Protein AF-A0AAV4KRH2-F1 (afdb_monomer_lite)

Radius of gyration: 25.35 Å; chains: 1; bounding box: 82×65×56 Å

Secondary structure (DSSP, 8-state):
--------------------------SS-B--TT-GGG-EEEEEEETTSPPPPPEEE--SSSS--EEE--GGG-BSGGG--BEEEEEEEETTS-B-SS-EE--HHHHHHH--GGGS--HHHHHHHHHHHHHHHHHSPPPPHHHHHHHHHHHHHHHHHTT-S-HHHHHHHHHHHHHHHHHHHHHHHHHHHHHHHHHHTTT-TTHHHHHHHHHTS-HHHHHHHHHHHHT----

Foldseek 3Di:
DDDDDDDDDDDDDDPDPPPPVVCPDPVFFDDDPLQRQWGKAKFFAAPVRDGDFWDWDPPDDDPDIDTDRHQVVCCCPPNHHHTQWIAMATNLGDTHPDIGGDDSVVCVVVVDPVPDDPPHRVVSSVVVLVVLVVQAADDDPVVVVVVVVLVVVLVVLVVDPPVVVSVVVNVVVVVVVVVVCLVPQQVVLVVLVVVVVPPDPCSLVSVCSHSSHHSVVSVVSSVCSNPVDDD

Sequence (231 aa):
MVPGSPGRRARGAGFEAEEELVMYGERSGWRRDGFESHEGMVGVLLADGSEPKPVLFDLGSGATFHESSDWWHYDGTFRRPTAVSMRGRCACGWRGAKTYPIDWEKVREDDDPDAYDTSGPYEEWEAHLDDVAGRAVPLPEDLAKLLGQVRERLDRLWLEEDKTRAYATMLKTCDGLEAIVAEVGPEAAQTLSCEQDKDEDGSMSALAEALGMTEQATCARLLHYEHLTWR

Organism: NCBI:txid67260

pLDDT: mean 82.82, std 20.53, range [24.56, 97.44]

Structure (mmCIF, N/CA/C/O backbone):
data_AF-A0AAV4KRH2-F1
#
_entry.id   AF-A0AAV4KRH2-F1
#
loop_
_atom_site.group_PDB
_atom_site.id
_atom_site.type_symbol
_atom_site.label_atom_id
_atom_site.label_alt_id
_atom_site.label_comp_id
_atom_site.label_asym_id
_atom_site.label_entity_id
_atom_site.label_seq_id
_atom_site.pdbx_PDB_ins_code
_atom_site.Cartn_x
_atom_site.Cartn_y
_atom_site.Cartn_z
_atom_site.occupancy
_atom_site.B_iso_or_equiv
_atom_site.auth_seq_id
_atom_site.auth_comp_id
_atom_site.auth_asym_id
_atom_site.auth_atom_id
_atom_site.pdbx_PDB_model_num
ATOM 1 N N . MET A 1 1 ? -56.210 47.537 -17.646 1.00 32.47 1 MET A N 1
ATOM 2 C CA . MET A 1 1 ? -55.778 46.132 -17.487 1.00 32.47 1 MET A CA 1
ATOM 3 C C . MET A 1 1 ? -54.403 45.984 -18.124 1.00 32.47 1 MET A C 1
ATOM 5 O O . MET A 1 1 ? -54.299 46.094 -19.335 1.00 32.47 1 MET A O 1
ATOM 9 N N . VAL A 1 2 ? -53.374 45.831 -17.293 1.00 29.42 2 VAL A N 1
ATOM 10 C CA . VAL A 1 2 ? -51.971 45.461 -17.586 1.00 29.42 2 VAL A CA 1
ATOM 11 C C . VAL A 1 2 ? -51.495 44.735 -16.303 1.00 29.42 2 VAL A C 1
ATOM 13 O O . VAL A 1 2 ? -52.060 45.019 -15.244 1.00 29.42 2 VAL A O 1
ATOM 16 N N . PRO A 1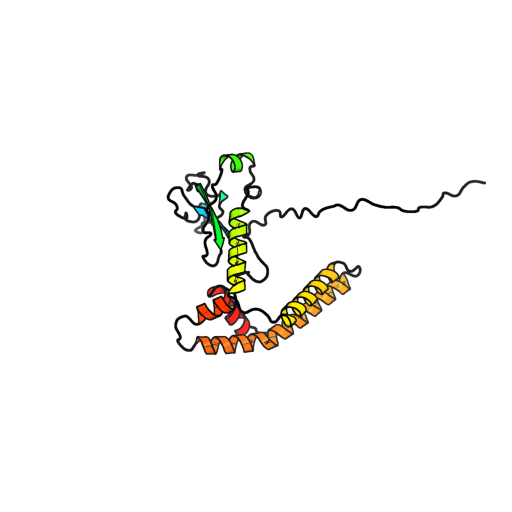 3 ? -50.467 43.877 -16.315 1.00 41.16 3 PRO A N 1
ATOM 17 C CA . PRO A 1 3 ? -50.418 42.513 -16.845 1.00 41.16 3 PRO A CA 1
ATOM 18 C C . PRO A 1 3 ? -49.959 41.510 -15.751 1.00 41.16 3 PRO A C 1
ATOM 20 O O . PRO A 1 3 ? -49.637 41.899 -14.631 1.00 41.16 3 PRO A O 1
ATOM 23 N N . GLY A 1 4 ? -49.865 40.216 -16.069 1.00 27.73 4 GLY A N 1
ATOM 24 C CA . GLY A 1 4 ? -49.239 39.222 -15.188 1.00 27.73 4 GLY A CA 1
ATOM 25 C C . GLY A 1 4 ? -48.653 38.058 -15.981 1.00 27.73 4 GLY A C 1
ATOM 26 O O . GLY A 1 4 ? -49.388 37.322 -16.632 1.00 27.73 4 GLY A O 1
ATOM 27 N N . SER A 1 5 ? -47.326 37.940 -15.950 1.00 32.16 5 SER A N 1
ATOM 28 C CA . SER A 1 5 ? -46.497 36.942 -16.637 1.00 32.16 5 SER A CA 1
ATOM 29 C C . SER A 1 5 ? -46.784 35.492 -16.205 1.00 32.16 5 SER A C 1
ATOM 31 O O . SER A 1 5 ? -47.065 35.259 -15.027 1.00 32.16 5 SER A O 1
ATOM 33 N N . PRO A 1 6 ? -46.626 34.490 -17.093 1.00 35.47 6 PRO A N 1
ATOM 34 C CA . PRO A 1 6 ? -46.771 33.085 -16.728 1.00 35.47 6 PRO A CA 1
ATOM 35 C C . PRO A 1 6 ? -45.438 32.413 -16.346 1.00 35.47 6 PRO A C 1
ATOM 37 O O . PRO A 1 6 ? -44.457 32.442 -17.080 1.00 35.47 6 PRO A O 1
ATOM 40 N N . GLY A 1 7 ? -45.449 31.776 -15.172 1.00 29.80 7 GLY A N 1
ATOM 41 C CA . GLY A 1 7 ? -45.247 30.330 -14.999 1.00 29.80 7 GLY A CA 1
ATOM 42 C C . GLY A 1 7 ? -44.031 29.640 -15.630 1.00 29.80 7 GLY A C 1
ATOM 43 O O . GLY A 1 7 ? -44.088 29.169 -16.759 1.00 29.80 7 GLY A O 1
ATOM 44 N N . ARG A 1 8 ? -43.007 29.413 -14.798 1.00 32.34 8 ARG A N 1
ATOM 45 C CA . ARG A 1 8 ? -41.974 28.369 -14.933 1.00 32.34 8 ARG A CA 1
ATOM 46 C C . ARG A 1 8 ? -42.582 26.960 -14.789 1.00 32.34 8 ARG A C 1
ATOM 48 O O . ARG A 1 8 ? -43.251 26.710 -13.788 1.00 32.34 8 ARG A O 1
ATOM 55 N N . ARG A 1 9 ? -42.253 26.019 -15.688 1.00 29.88 9 ARG A N 1
ATOM 56 C CA . ARG A 1 9 ? -42.161 24.568 -15.398 1.00 29.88 9 ARG A CA 1
ATOM 57 C C . ARG A 1 9 ? -41.090 23.885 -16.254 1.00 29.88 9 ARG A C 1
ATOM 59 O O . ARG A 1 9 ? -40.819 24.292 -17.374 1.00 29.88 9 ARG A O 1
ATOM 66 N N . ALA A 1 10 ? -40.512 22.862 -15.634 1.00 31.08 10 ALA A N 1
ATOM 67 C CA . ALA A 1 10 ? -39.310 22.116 -15.975 1.00 31.08 10 ALA A CA 1
ATOM 68 C C . ALA A 1 10 ? -39.471 21.029 -17.056 1.00 31.08 10 ALA A C 1
ATOM 70 O O . ALA A 1 10 ? -40.589 20.584 -17.325 1.00 31.08 10 ALA A O 1
ATOM 71 N N . ARG A 1 11 ? -38.310 20.589 -17.571 1.00 29.31 11 ARG A N 1
ATOM 72 C CA . ARG A 1 11 ? -37.864 19.277 -18.118 1.00 29.31 11 ARG A CA 1
ATOM 73 C C . ARG A 1 11 ? -36.586 19.606 -18.919 1.00 29.31 11 ARG A C 1
ATOM 75 O O . ARG A 1 11 ? -36.617 20.573 -19.662 1.00 29.31 11 ARG A O 1
ATOM 82 N N . GLY A 1 12 ? -35.430 18.968 -18.809 1.00 24.56 12 GLY A N 1
ATOM 83 C CA . GLY A 1 12 ? -35.054 17.621 -18.399 1.00 24.56 12 GLY A CA 1
ATOM 84 C C . GLY A 1 12 ? -34.039 17.115 -19.440 1.00 24.56 12 GLY A C 1
ATOM 85 O O . GLY A 1 12 ? -34.202 17.430 -20.615 1.00 24.56 12 GLY A O 1
ATOM 86 N N . ALA A 1 13 ? -33.074 16.312 -18.989 1.00 26.89 13 ALA A N 1
ATOM 87 C CA . ALA A 1 13 ? -32.094 15.532 -19.760 1.00 26.89 13 ALA A CA 1
ATOM 88 C C . ALA A 1 13 ? -30.801 16.240 -20.215 1.00 26.89 13 ALA A C 1
ATOM 90 O O . ALA A 1 13 ? -30.820 17.328 -20.782 1.00 26.89 13 ALA A O 1
ATOM 91 N N . GLY A 1 14 ? -29.686 15.550 -19.955 1.00 26.73 14 GLY A N 1
ATOM 92 C CA . GLY A 1 14 ? -28.322 15.937 -20.316 1.00 26.73 14 GLY A CA 1
ATOM 93 C C . GLY A 1 14 ? -27.296 15.693 -19.207 1.00 26.73 14 GLY A C 1
ATOM 94 O O . GLY A 1 14 ? -26.442 16.540 -18.990 1.00 26.73 14 GLY A O 1
ATOM 95 N N . PHE A 1 15 ? -27.444 14.600 -18.455 1.00 29.98 15 PHE A N 1
ATOM 96 C CA . PHE A 1 15 ? -26.477 14.106 -17.476 1.00 29.98 15 PHE A CA 1
ATOM 97 C C . PHE A 1 15 ? -25.553 13.141 -18.212 1.00 29.98 15 PHE A C 1
ATOM 99 O O . PHE A 1 15 ? -25.954 12.001 -18.367 1.00 29.98 15 PHE A O 1
ATOM 106 N N . GLU A 1 16 ? -24.405 13.612 -18.692 1.00 32.47 16 GLU A N 1
ATOM 107 C CA . GLU A 1 16 ? -23.194 12.819 -18.972 1.00 32.47 16 GLU A CA 1
ATOM 108 C C . GLU A 1 16 ? -22.013 13.795 -18.870 1.00 32.47 16 GLU A C 1
ATOM 110 O O . GLU A 1 16 ? -21.477 14.284 -19.858 1.00 32.47 16 GLU A O 1
ATOM 115 N N . ALA A 1 17 ? -21.690 14.185 -17.637 1.00 28.69 17 ALA A N 1
ATOM 116 C CA . ALA A 1 17 ? -20.319 14.528 -17.309 1.00 28.69 17 ALA A CA 1
ATOM 117 C C . ALA A 1 17 ? -19.759 13.241 -16.713 1.00 28.69 17 ALA A C 1
ATOM 119 O O . ALA A 1 17 ? -19.941 12.973 -15.526 1.00 28.69 17 ALA A O 1
ATOM 120 N N . GLU A 1 18 ? -19.214 12.388 -17.578 1.00 29.86 18 GLU A N 1
ATOM 121 C CA . GLU A 1 18 ? -18.227 11.415 -17.137 1.00 29.86 18 GLU A CA 1
ATOM 122 C C . GLU A 1 18 ? -17.170 12.228 -16.388 1.00 29.86 18 GLU A C 1
ATOM 124 O O . GLU A 1 18 ? -16.595 13.171 -16.937 1.00 29.86 18 GLU A O 1
ATOM 129 N N . GLU A 1 19 ? -17.026 11.954 -15.092 1.00 34.16 19 GLU A N 1
ATOM 130 C CA . GLU A 1 19 ? -15.899 12.423 -14.303 1.00 34.16 19 GLU A CA 1
ATOM 131 C C . GLU A 1 19 ? -14.647 11.813 -14.928 1.00 34.16 19 GLU A C 1
ATOM 133 O O . GLU A 1 19 ? -14.162 10.756 -14.530 1.00 34.16 19 GLU A O 1
ATOM 138 N N . GLU A 1 20 ? -14.126 12.504 -15.935 1.00 28.44 20 GLU A N 1
ATOM 139 C CA . GLU A 1 20 ? -12.713 12.525 -16.243 1.00 28.44 20 GLU A CA 1
ATOM 140 C C . GLU A 1 20 ? -12.049 13.129 -15.005 1.00 28.44 20 GLU A C 1
ATOM 142 O O . GLU A 1 20 ? -11.812 14.333 -14.876 1.00 28.44 20 GLU A O 1
ATOM 147 N N . LEU A 1 21 ? -11.853 12.265 -14.013 1.00 30.50 21 LEU A N 1
ATOM 148 C CA . LEU A 1 21 ? -10.927 12.469 -12.927 1.00 30.50 21 LEU A CA 1
ATOM 149 C C . LEU A 1 21 ? -9.569 12.458 -13.619 1.00 30.50 21 LEU A C 1
ATOM 151 O O . LEU A 1 21 ? -8.908 11.429 -13.728 1.00 30.50 21 LEU A O 1
ATOM 155 N N . VAL A 1 22 ? -9.221 13.609 -14.199 1.00 30.53 22 VAL A N 1
ATOM 156 C CA . VAL A 1 22 ? -7.875 13.914 -14.644 1.00 30.53 22 VAL A CA 1
ATOM 157 C C . VAL A 1 22 ? -7.047 13.804 -13.375 1.00 30.53 22 VAL A C 1
ATOM 159 O O . VAL A 1 22 ? -6.979 14.727 -12.560 1.00 30.53 22 VAL A O 1
ATOM 162 N N . MET A 1 23 ? -6.510 12.605 -13.167 1.00 32.97 23 MET A N 1
ATOM 163 C CA . MET A 1 23 ? -5.402 12.312 -12.286 1.00 32.97 23 MET A CA 1
ATOM 164 C C . MET A 1 23 ? -4.232 13.119 -12.838 1.00 32.97 23 MET A C 1
ATOM 166 O O . MET A 1 23 ? -3.379 12.600 -13.547 1.00 32.97 23 MET A O 1
ATOM 170 N N . TYR A 1 24 ? -4.233 14.426 -12.572 1.00 35.16 24 TYR A N 1
ATOM 171 C CA . TYR A 1 24 ? -3.018 15.214 -12.609 1.00 35.16 24 TYR A CA 1
ATOM 172 C C . TYR A 1 24 ? -2.084 14.506 -11.645 1.00 35.16 24 TYR A C 1
ATOM 174 O O . TYR A 1 24 ? -2.337 14.528 -10.438 1.00 35.16 24 TYR A O 1
ATOM 182 N N . GLY A 1 25 ? -1.105 13.797 -12.209 1.00 34.25 25 GLY A N 1
ATOM 183 C CA . GLY A 1 25 ? -0.145 12.991 -11.485 1.00 34.25 25 GLY A CA 1
ATOM 184 C C . GLY A 1 25 ? 0.374 13.786 -10.304 1.00 34.25 25 GLY A C 1
ATOM 185 O O . GLY A 1 25 ? 1.158 14.728 -10.436 1.00 34.25 25 GLY A O 1
ATOM 186 N N . GLU A 1 26 ? -0.080 13.418 -9.113 1.00 39.50 26 GLU A N 1
ATOM 187 C CA . GLU A 1 26 ? 0.762 13.643 -7.969 1.00 39.50 26 GLU A CA 1
ATOM 188 C C . GLU A 1 26 ? 2.032 12.855 -8.302 1.00 39.50 26 GLU A C 1
ATOM 190 O O . GLU A 1 26 ? 1.961 11.690 -8.686 1.00 39.50 26 GLU A O 1
ATOM 195 N N . ARG A 1 27 ? 3.183 13.533 -8.289 1.00 53.50 27 ARG A N 1
ATOM 196 C CA . ARG A 1 27 ? 4.515 13.002 -8.634 1.00 53.50 27 ARG A CA 1
ATOM 197 C C . ARG A 1 27 ? 5.002 11.943 -7.621 1.00 53.50 27 ARG A C 1
ATOM 199 O O . ARG A 1 27 ? 6.178 11.893 -7.271 1.00 53.50 27 ARG A O 1
ATOM 206 N N . SER A 1 28 ? 4.066 11.186 -7.066 1.00 59.94 28 SER A N 1
ATOM 207 C CA . SER A 1 28 ? 4.147 10.133 -6.069 1.00 59.94 28 SER A CA 1
ATOM 208 C C . SER A 1 28 ? 3.852 8.797 -6.762 1.00 59.94 28 SER A C 1
ATOM 210 O O . SER A 1 28 ? 3.229 8.750 -7.821 1.00 59.94 28 SER A O 1
ATOM 212 N N . GLY A 1 29 ? 4.372 7.695 -6.220 1.00 81.50 29 GLY A N 1
ATOM 213 C CA . GLY A 1 29 ? 4.190 6.382 -6.834 1.00 81.50 29 GLY A CA 1
ATOM 214 C C . GLY A 1 29 ? 2.725 5.931 -6.854 1.00 81.50 29 GLY A C 1
ATOM 215 O O . GLY A 1 29 ? 1.848 6.529 -6.230 1.00 81.50 29 GLY A O 1
ATOM 216 N N . TRP A 1 30 ? 2.455 4.828 -7.548 1.00 92.31 30 TRP A N 1
ATOM 217 C CA . TRP A 1 30 ? 1.155 4.165 -7.536 1.00 92.31 30 TRP A CA 1
ATOM 218 C C . TRP A 1 30 ? 0.843 3.623 -6.139 1.00 92.31 30 TRP A C 1
ATOM 220 O O . TRP A 1 30 ? 1.702 3.038 -5.475 1.00 92.31 30 TRP A O 1
ATOM 230 N N . ARG A 1 31 ? -0.395 3.803 -5.676 1.00 93.19 31 ARG A N 1
ATOM 231 C CA . ARG A 1 31 ? -0.837 3.386 -4.338 1.00 93.19 31 ARG A CA 1
ATOM 232 C C . ARG A 1 31 ? -2.173 2.668 -4.412 1.00 93.19 31 ARG A C 1
ATOM 234 O O . ARG A 1 31 ? -2.998 2.971 -5.268 1.00 93.19 31 ARG A O 1
ATOM 241 N N . ARG A 1 32 ? -2.372 1.729 -3.490 1.00 91.50 32 ARG A N 1
ATOM 242 C CA . ARG A 1 32 ? -3.635 1.023 -3.269 1.00 91.50 32 ARG A CA 1
ATOM 243 C C . ARG A 1 32 ? -3.932 1.033 -1.775 1.00 91.50 32 ARG A C 1
ATOM 245 O O . ARG A 1 32 ? -3.053 0.683 -0.987 1.00 91.50 32 ARG A O 1
ATOM 252 N N . ASP A 1 33 ? -5.148 1.430 -1.408 1.00 85.06 33 ASP A N 1
ATOM 253 C CA . ASP A 1 33 ? -5.611 1.448 -0.016 1.00 85.06 33 ASP A CA 1
ATOM 254 C C . ASP A 1 33 ? -5.351 0.084 0.653 1.00 85.06 33 ASP A C 1
ATOM 256 O O . ASP A 1 33 ? -5.692 -0.964 0.096 1.00 85.06 33 ASP A O 1
ATOM 260 N N . GLY A 1 34 ? -4.739 0.091 1.840 1.00 84.38 34 GLY A N 1
ATOM 261 C CA . GLY A 1 34 ? -4.384 -1.112 2.600 1.00 84.38 34 GLY A CA 1
ATOM 262 C C . GLY A 1 34 ? -3.059 -1.773 2.199 1.00 84.38 34 GLY A C 1
ATOM 263 O O . GLY A 1 34 ? -2.690 -2.783 2.793 1.00 84.38 34 GLY A O 1
ATOM 264 N N . PHE A 1 35 ? -2.344 -1.226 1.210 1.00 91.25 35 PHE A N 1
ATOM 265 C CA . PHE A 1 35 ? -1.048 -1.725 0.731 1.00 91.25 35 PHE A CA 1
ATOM 266 C C . PHE A 1 35 ? 0.007 -0.613 0.717 1.00 91.25 35 PHE A C 1
ATOM 268 O O . PHE A 1 35 ? 0.834 -0.520 -0.188 1.00 91.25 35 PHE A O 1
ATOM 275 N N . GLU A 1 36 ? 0.012 0.244 1.738 1.00 90.62 36 GLU A N 1
ATOM 276 C CA . GLU A 1 36 ? 0.853 1.446 1.799 1.00 90.62 36 GLU A CA 1
ATOM 277 C C . GLU A 1 36 ? 2.356 1.122 1.784 1.00 90.62 36 GLU A C 1
ATOM 279 O O . GLU A 1 36 ? 3.164 1.926 1.329 1.00 90.62 36 GLU A O 1
ATOM 284 N N . SER A 1 37 ? 2.745 -0.077 2.233 1.00 93.06 37 SER A N 1
ATOM 285 C CA . SER A 1 37 ? 4.136 -0.552 2.161 1.00 93.06 37 SER A CA 1
ATOM 286 C C . SER A 1 37 ? 4.559 -1.071 0.776 1.00 93.06 37 SER A C 1
ATOM 288 O O . SER A 1 37 ? 5.731 -1.396 0.571 1.00 93.06 37 SER A O 1
ATOM 290 N N . HIS A 1 38 ? 3.629 -1.109 -0.183 1.00 94.69 38 HIS A N 1
ATOM 291 C CA . HIS A 1 38 ? 3.821 -1.593 -1.547 1.00 94.69 38 HIS A CA 1
ATOM 292 C C . HIS A 1 38 ? 3.599 -0.493 -2.603 1.00 94.69 38 HIS A C 1
ATOM 294 O O . HIS A 1 38 ? 3.016 -0.742 -3.659 1.00 94.69 38 HIS A O 1
ATOM 300 N N . GLU A 1 39 ? 4.084 0.725 -2.341 1.00 94.62 39 GLU A N 1
ATOM 301 C CA . GLU A 1 39 ? 4.065 1.810 -3.332 1.00 94.62 39 GLU A CA 1
ATOM 302 C C . GLU A 1 39 ? 4.746 1.366 -4.642 1.00 94.62 39 GLU A C 1
ATOM 304 O O . GLU A 1 39 ? 5.881 0.871 -4.653 1.00 94.62 39 GLU A O 1
ATOM 309 N N . GLY A 1 40 ? 4.008 1.493 -5.741 1.00 93.88 40 GLY A N 1
ATOM 310 C CA . GLY A 1 40 ? 4.411 1.113 -7.086 1.00 93.88 40 GLY A CA 1
ATOM 311 C C . GLY A 1 40 ? 5.091 2.252 -7.822 1.00 93.88 40 GLY A C 1
ATOM 312 O O . GLY A 1 40 ? 4.807 3.423 -7.598 1.00 93.88 40 GLY A O 1
ATOM 313 N N . MET A 1 41 ? 6.020 1.920 -8.706 1.00 93.50 41 MET A N 1
ATOM 314 C CA . MET A 1 41 ? 6.754 2.889 -9.509 1.00 93.50 41 MET A CA 1
ATOM 315 C C . MET A 1 41 ? 7.134 2.274 -10.851 1.00 93.50 41 MET A C 1
ATOM 317 O O . MET A 1 41 ? 7.296 1.056 -10.976 1.00 93.50 41 MET A O 1
ATOM 321 N N . VAL A 1 42 ? 7.396 3.130 -11.834 1.00 94.31 42 VAL A N 1
ATOM 322 C CA . VAL A 1 42 ? 8.093 2.713 -13.051 1.00 94.31 42 VAL A CA 1
ATOM 323 C C . VAL A 1 42 ? 9.570 2.485 -12.717 1.00 94.31 42 VAL A C 1
ATOM 325 O O . VAL A 1 42 ? 10.287 3.403 -12.325 1.00 94.31 42 VAL A O 1
ATOM 328 N N . GLY A 1 43 ? 10.043 1.250 -12.871 1.00 94.00 43 GLY A N 1
ATOM 329 C CA . GLY A 1 43 ? 11.467 0.923 -12.906 1.00 94.00 43 GLY A CA 1
ATOM 330 C C . GLY A 1 43 ? 12.004 0.998 -14.334 1.00 94.00 43 GLY A C 1
ATOM 331 O O . GLY A 1 43 ? 11.279 0.704 -15.281 1.00 94.00 43 GLY A O 1
ATOM 332 N N . VAL A 1 44 ? 13.279 1.347 -14.499 1.00 95.00 44 VAL A N 1
ATOM 333 C CA . VAL A 1 44 ? 13.933 1.450 -15.814 1.00 95.00 44 VAL A CA 1
ATOM 334 C C . VAL A 1 44 ? 15.101 0.485 -15.962 1.00 95.00 44 VAL A C 1
ATOM 336 O O . VAL A 1 44 ? 15.768 0.144 -14.986 1.00 95.00 44 VAL A O 1
ATOM 339 N N . LEU A 1 45 ? 15.368 0.081 -17.202 1.00 96.31 45 LEU A N 1
ATOM 340 C CA . LEU A 1 45 ? 16.489 -0.773 -17.573 1.00 96.31 45 LEU A CA 1
ATOM 341 C C . LEU A 1 45 ? 17.310 -0.131 -18.690 1.00 96.31 45 LEU A C 1
ATOM 343 O O . LEU A 1 45 ? 16.771 0.385 -19.676 1.00 96.31 45 LEU A O 1
ATOM 347 N N . LEU A 1 46 ? 18.630 -0.194 -18.537 1.00 95.75 46 LEU A N 1
ATOM 348 C CA . LEU A 1 46 ? 19.596 0.213 -19.551 1.00 95.75 46 LEU A CA 1
ATOM 349 C C . LEU A 1 46 ? 19.696 -0.832 -20.671 1.00 95.75 46 LEU A C 1
ATOM 351 O O . LEU A 1 46 ? 19.149 -1.930 -20.581 1.00 95.75 46 LEU A O 1
ATOM 355 N N . ALA A 1 47 ? 20.424 -0.496 -21.738 1.00 94.00 47 ALA A N 1
ATOM 356 C CA . ALA A 1 47 ? 20.623 -1.379 -22.892 1.00 94.00 47 ALA A CA 1
ATOM 357 C C . ALA A 1 47 ? 21.273 -2.732 -22.544 1.00 94.00 47 ALA A C 1
ATOM 359 O O . ALA A 1 47 ? 21.072 -3.713 -23.255 1.00 94.00 47 ALA A O 1
ATOM 360 N N . ASP A 1 48 ? 22.041 -2.791 -21.455 1.00 92.69 48 ASP A N 1
ATOM 361 C CA . ASP A 1 48 ? 22.651 -4.019 -20.935 1.00 92.69 48 ASP A CA 1
ATOM 362 C C . ASP A 1 48 ? 21.718 -4.821 -20.004 1.00 92.69 48 ASP A C 1
ATOM 364 O O . ASP A 1 48 ? 22.117 -5.857 -19.474 1.00 92.69 48 ASP A O 1
ATOM 368 N N . GLY A 1 49 ? 20.479 -4.356 -19.808 1.00 92.06 49 GLY A N 1
ATOM 369 C CA . GLY A 1 49 ? 19.482 -4.965 -18.929 1.00 92.06 49 GLY A CA 1
ATOM 370 C C . GLY A 1 49 ? 19.662 -4.644 -17.443 1.00 92.06 49 GLY A C 1
ATOM 371 O O . GLY A 1 49 ? 18.933 -5.201 -16.623 1.00 92.06 49 GLY A O 1
ATOM 372 N N . SER A 1 50 ? 20.608 -3.778 -17.069 1.00 93.19 50 SER A N 1
ATOM 373 C CA . SER A 1 50 ? 20.812 -3.367 -15.675 1.00 93.19 50 SER A CA 1
ATOM 374 C C . SER A 1 50 ? 19.859 -2.246 -15.245 1.00 93.19 50 SER A C 1
ATOM 376 O O . SER A 1 50 ? 19.449 -1.414 -16.057 1.00 93.19 50 SER A O 1
ATOM 378 N N . GLU A 1 51 ? 19.519 -2.200 -13.950 1.00 92.69 51 GLU A N 1
ATOM 379 C CA . GLU A 1 51 ? 18.855 -1.032 -13.355 1.00 92.69 51 GLU A CA 1
ATOM 380 C C . GLU A 1 51 ? 19.896 0.058 -13.068 1.00 92.69 51 GLU A C 1
ATOM 382 O O . GLU A 1 51 ? 20.884 -0.206 -12.369 1.00 92.69 51 GLU A O 1
ATOM 387 N N . PRO A 1 52 ? 19.706 1.288 -13.571 1.00 92.00 52 PRO A N 1
ATOM 388 C CA . PRO A 1 52 ? 20.609 2.380 -13.268 1.00 92.00 52 PRO A CA 1
ATOM 389 C C . PRO A 1 52 ? 20.473 2.820 -11.807 1.00 92.00 52 PRO A C 1
ATOM 391 O O . PRO A 1 52 ? 19.425 2.695 -11.175 1.00 92.00 52 PRO A O 1
ATOM 394 N N . LYS A 1 53 ? 21.549 3.404 -11.275 1.00 88.44 53 LYS A N 1
ATOM 395 C CA . LYS A 1 53 ? 21.496 4.110 -9.988 1.00 88.44 53 LYS A CA 1
ATOM 396 C C . LYS A 1 53 ? 20.611 5.363 -10.093 1.00 88.44 53 LYS A C 1
ATOM 398 O O . LYS A 1 53 ? 20.420 5.866 -11.205 1.00 88.44 53 LYS A O 1
ATOM 403 N N . PRO A 1 54 ? 20.110 5.898 -8.965 1.00 88.31 54 PRO A N 1
ATOM 404 C CA . PRO A 1 54 ? 19.434 7.191 -8.949 1.00 88.31 54 PRO A CA 1
ATOM 405 C C . PRO A 1 54 ? 20.269 8.279 -9.638 1.00 88.31 54 PRO A C 1
ATOM 407 O O . PRO A 1 54 ? 21.498 8.317 -9.515 1.00 88.31 54 PRO A O 1
ATOM 410 N N . VAL A 1 55 ? 19.602 9.155 -10.383 1.00 85.75 55 VAL A N 1
ATOM 411 C CA . VAL A 1 55 ? 20.226 10.325 -11.001 1.00 85.75 55 VAL A CA 1
ATOM 412 C C . VAL A 1 55 ? 20.513 11.355 -9.918 1.00 85.75 55 VAL A C 1
ATOM 414 O O . VAL A 1 55 ? 19.604 11.792 -9.214 1.00 85.75 55 VAL A O 1
ATOM 417 N N . LEU A 1 56 ? 21.776 11.769 -9.824 1.00 82.50 56 LEU A N 1
ATOM 418 C CA . LEU A 1 56 ? 22.226 12.814 -8.914 1.00 82.50 56 LEU A CA 1
ATOM 419 C C . LEU A 1 56 ? 22.048 14.198 -9.556 1.00 82.50 56 LEU A C 1
ATOM 421 O O . LEU A 1 56 ? 22.560 14.463 -10.647 1.00 82.50 56 LEU A O 1
ATOM 425 N N . PHE A 1 57 ? 21.367 15.095 -8.855 1.00 79.00 57 PHE A N 1
ATOM 426 C CA . PHE A 1 57 ? 21.218 16.502 -9.200 1.00 79.00 57 PHE A CA 1
ATOM 427 C C . PHE A 1 57 ? 22.098 17.336 -8.265 1.00 79.00 57 PHE A C 1
ATOM 429 O O . PHE A 1 57 ? 21.815 17.479 -7.073 1.00 79.00 57 PHE A O 1
ATOM 436 N N . ASP A 1 58 ? 23.171 17.894 -8.824 1.00 72.25 58 ASP A N 1
ATOM 437 C CA . ASP A 1 58 ? 24.007 18.888 -8.153 1.00 72.25 58 ASP A CA 1
ATOM 438 C C . ASP A 1 58 ? 23.412 20.281 -8.390 1.00 72.25 58 ASP A C 1
ATOM 440 O O . ASP A 1 58 ? 23.608 20.895 -9.441 1.00 72.25 58 ASP A O 1
ATOM 444 N N . LEU A 1 59 ? 22.619 20.746 -7.423 1.00 66.88 59 LEU A N 1
ATOM 445 C CA . LEU A 1 59 ? 22.016 22.082 -7.435 1.00 66.88 59 LEU A CA 1
ATOM 446 C C . LEU A 1 59 ? 22.919 23.150 -6.780 1.00 66.88 59 LEU A C 1
ATOM 448 O O . LEU A 1 59 ? 22.505 24.302 -6.653 1.00 66.88 59 LEU A O 1
ATOM 452 N N . GLY A 1 60 ? 24.161 22.803 -6.420 1.00 63.78 60 GLY A N 1
ATOM 453 C CA . GLY A 1 60 ? 25.169 23.734 -5.915 1.00 63.78 60 GLY A CA 1
ATOM 454 C C . GLY A 1 60 ? 25.082 24.104 -4.422 1.00 63.78 60 GLY A C 1
ATOM 455 O O . GLY A 1 60 ? 24.038 24.056 -3.779 1.00 63.78 60 GLY A O 1
ATOM 456 N N . SER A 1 61 ? 26.250 24.491 -3.886 1.00 54.56 61 SER A N 1
ATOM 457 C CA . SER A 1 61 ? 26.571 25.085 -2.566 1.00 54.56 61 SER A CA 1
ATOM 458 C C . SER A 1 61 ? 26.049 24.429 -1.273 1.00 54.56 61 SER A C 1
ATOM 460 O O . SER A 1 61 ? 26.130 25.052 -0.213 1.00 54.56 61 SER A O 1
ATOM 462 N N . GLY A 1 62 ? 25.622 23.167 -1.301 1.00 60.72 62 GLY A N 1
ATOM 463 C CA . GLY A 1 62 ? 25.325 22.372 -0.102 1.00 60.72 62 GLY A CA 1
ATOM 464 C C . GLY A 1 62 ? 26.017 21.007 -0.113 1.00 60.72 62 GLY A C 1
ATOM 465 O O . GLY A 1 62 ? 26.439 20.527 -1.158 1.00 60.72 62 GLY A O 1
ATOM 466 N N . ALA A 1 63 ? 26.126 20.363 1.053 1.00 62.84 63 ALA A N 1
ATOM 467 C CA . ALA A 1 63 ? 26.600 18.974 1.169 1.00 62.84 63 ALA A CA 1
ATOM 468 C C . ALA A 1 63 ? 25.500 17.932 0.866 1.00 62.84 63 ALA A C 1
ATOM 470 O O . ALA A 1 63 ? 25.719 16.733 1.017 1.00 62.84 63 ALA A O 1
ATOM 471 N N . THR A 1 64 ? 24.306 18.390 0.489 1.00 60.25 64 THR A N 1
ATOM 472 C CA . THR A 1 64 ? 23.127 17.568 0.218 1.00 60.25 64 THR A CA 1
ATOM 473 C C . THR A 1 64 ? 22.859 17.551 -1.277 1.00 60.25 64 THR A C 1
ATOM 475 O O . THR A 1 64 ? 22.500 18.575 -1.856 1.00 60.25 64 THR A O 1
ATOM 478 N N . PHE A 1 65 ? 23.034 16.387 -1.891 1.00 69.31 65 PHE A N 1
ATOM 479 C CA . PHE A 1 65 ? 22.664 16.152 -3.279 1.00 69.31 65 PHE A CA 1
ATOM 480 C C . PHE A 1 65 ? 21.220 15.658 -3.351 1.00 69.31 65 PHE A C 1
ATOM 482 O O . PHE A 1 65 ? 20.773 14.925 -2.467 1.00 69.31 65 PHE A O 1
ATOM 489 N N . HIS A 1 66 ? 20.496 16.045 -4.398 1.00 77.12 66 HIS A N 1
ATOM 490 C CA . HIS A 1 66 ? 19.167 15.500 -4.661 1.00 77.12 66 HIS A CA 1
ATOM 491 C C . HIS A 1 66 ? 19.299 14.283 -5.573 1.00 77.12 66 HIS A C 1
ATOM 493 O O . HIS A 1 66 ? 19.960 14.355 -6.604 1.00 77.12 66 HIS A O 1
ATOM 499 N N . GLU A 1 67 ? 18.673 13.173 -5.203 1.00 83.69 67 GLU A N 1
ATOM 500 C CA . GLU A 1 67 ? 18.622 11.959 -6.015 1.00 83.69 67 GLU A CA 1
ATOM 501 C C . GLU A 1 67 ? 17.186 11.722 -6.482 1.00 83.69 67 GLU A C 1
ATOM 503 O O . GLU A 1 67 ? 16.247 11.907 -5.709 1.00 83.69 67 GLU A O 1
ATOM 508 N N . SER A 1 68 ? 17.005 11.305 -7.735 1.00 84.19 68 SER A N 1
ATOM 509 C CA . SER A 1 68 ? 15.712 10.821 -8.227 1.00 84.19 68 SER A CA 1
ATOM 510 C C . SER A 1 68 ? 15.882 9.533 -9.030 1.00 84.19 68 SER A C 1
ATOM 512 O O . SER A 1 68 ? 16.884 9.332 -9.717 1.00 84.19 68 SER A O 1
ATOM 514 N N . SER A 1 69 ? 14.892 8.652 -8.904 1.00 86.62 69 SER A N 1
ATOM 515 C CA . SER A 1 69 ? 14.763 7.418 -9.687 1.00 86.62 69 SER A CA 1
ATOM 516 C C . SER A 1 69 ? 13.602 7.480 -10.682 1.00 86.62 69 SER A C 1
ATOM 518 O O . SER A 1 69 ? 13.203 6.437 -11.195 1.00 86.62 69 SER A O 1
ATOM 520 N N . ASP A 1 70 ? 13.050 8.667 -10.943 1.00 88.44 70 ASP A N 1
ATOM 521 C CA . ASP A 1 70 ? 11.936 8.814 -11.877 1.00 88.44 70 ASP A CA 1
ATOM 522 C C . ASP A 1 70 ? 12.385 8.432 -13.286 1.00 88.44 70 ASP A C 1
ATOM 524 O O . ASP A 1 70 ? 13.457 8.833 -13.751 1.00 88.44 70 ASP A O 1
ATOM 528 N N . TRP A 1 71 ? 11.565 7.638 -13.969 1.00 90.69 71 TRP A N 1
ATOM 529 C CA . TRP A 1 71 ? 11.957 6.974 -15.209 1.00 90.69 71 TRP A CA 1
ATOM 530 C C . TRP A 1 71 ? 12.362 7.964 -16.314 1.00 90.69 71 TRP A C 1
ATOM 532 O O . TRP A 1 71 ? 13.311 7.707 -17.058 1.00 90.69 71 TRP A O 1
ATOM 542 N N . TRP A 1 72 ? 11.706 9.126 -16.377 1.00 88.06 72 TRP A N 1
ATOM 543 C CA . TRP A 1 72 ? 11.964 10.162 -17.380 1.00 88.06 72 TRP A CA 1
ATOM 544 C C . TRP A 1 72 ? 13.305 10.883 -17.180 1.00 88.06 72 TRP A C 1
ATOM 546 O O . TRP A 1 72 ? 13.79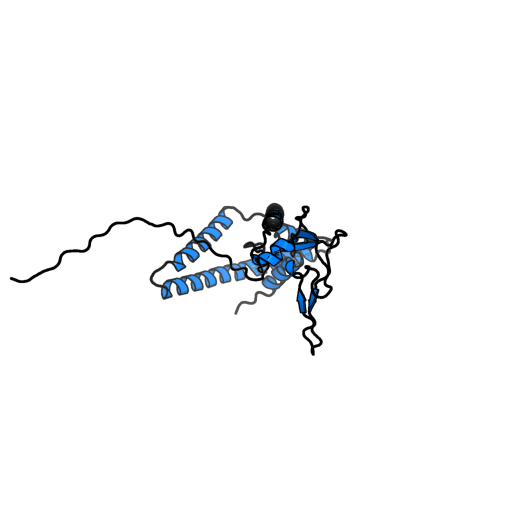0 11.543 -18.094 1.00 88.06 72 TRP A O 1
ATOM 556 N N . HIS A 1 73 ? 13.961 10.745 -16.020 1.00 90.06 73 HIS A N 1
ATOM 557 C CA . HIS A 1 73 ? 15.299 11.307 -15.803 1.00 90.06 73 HIS A CA 1
ATOM 558 C C . HIS A 1 73 ? 16.419 10.524 -16.504 1.00 90.06 73 HIS A C 1
ATOM 560 O O . HIS A 1 73 ? 17.562 10.993 -16.531 1.00 90.06 73 HIS A O 1
ATOM 566 N N . TYR A 1 74 ? 16.105 9.358 -17.071 1.00 91.25 74 TYR A N 1
ATOM 567 C CA . TYR A 1 74 ? 17.044 8.470 -17.753 1.00 91.25 74 TYR A CA 1
ATOM 568 C C . TYR A 1 74 ? 16.970 8.604 -19.282 1.00 91.25 74 TYR A C 1
ATOM 570 O O . TYR A 1 74 ? 16.994 7.609 -20.001 1.00 91.25 74 TYR A O 1
ATOM 578 N N . ASP A 1 75 ? 16.882 9.831 -19.791 1.00 89.31 75 ASP A N 1
ATOM 579 C CA . ASP A 1 75 ? 16.716 10.162 -21.216 1.00 89.31 75 ASP A CA 1
ATOM 580 C C . ASP A 1 75 ? 18.045 10.394 -21.970 1.00 89.31 75 ASP A C 1
ATOM 582 O O . ASP A 1 75 ? 18.061 10.625 -23.183 1.00 89.31 75 ASP A O 1
ATOM 586 N N . GLY A 1 76 ? 19.178 10.336 -21.258 1.00 88.56 76 GLY A N 1
ATOM 587 C CA . GLY A 1 76 ? 20.518 10.643 -21.775 1.00 88.56 76 GLY A CA 1
ATOM 588 C C . GLY A 1 76 ? 20.956 12.107 -21.650 1.00 88.56 76 GLY A C 1
ATOM 589 O O . GLY A 1 76 ? 22.126 12.430 -21.899 1.00 88.56 76 GLY A O 1
ATOM 590 N N . THR A 1 77 ? 20.065 13.011 -21.239 1.00 86.19 77 THR A N 1
ATOM 591 C CA . THR A 1 77 ? 20.375 14.437 -21.103 1.00 86.19 77 THR A CA 1
ATOM 592 C C . THR A 1 77 ? 21.402 14.651 -19.987 1.00 86.19 77 THR A C 1
ATOM 594 O O . THR A 1 77 ? 21.465 13.909 -19.010 1.00 86.19 77 THR A O 1
ATOM 597 N N . PHE A 1 78 ? 22.293 15.636 -20.138 1.00 82.88 78 PHE A N 1
ATOM 598 C CA . PHE A 1 78 ? 23.386 15.912 -19.188 1.00 82.88 78 PHE A CA 1
ATOM 599 C C . PHE A 1 78 ? 24.319 14.717 -18.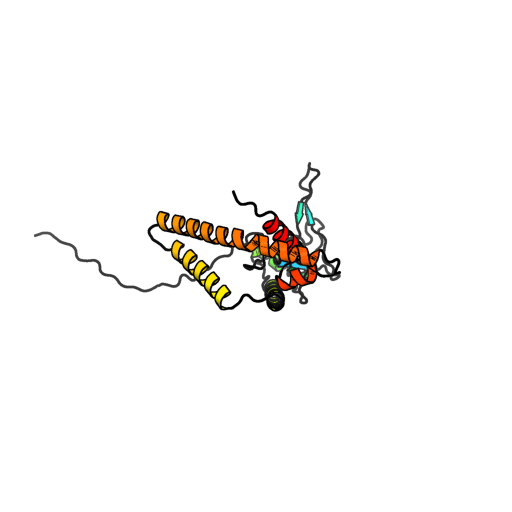893 1.00 82.88 78 PHE A C 1
ATOM 601 O O . PHE A 1 78 ? 24.877 14.628 -17.801 1.00 82.88 78 PHE A O 1
ATOM 608 N N . ARG A 1 79 ? 24.540 13.820 -19.872 1.00 81.94 79 ARG A N 1
ATOM 609 C CA . ARG A 1 79 ? 25.358 12.590 -19.733 1.00 81.94 79 ARG A CA 1
ATOM 610 C C . ARG A 1 79 ? 24.797 11.586 -18.719 1.00 81.94 79 ARG A C 1
ATOM 612 O O . ARG A 1 79 ? 25.547 10.769 -18.182 1.00 81.94 79 ARG A O 1
ATOM 619 N N . ARG A 1 80 ? 23.496 11.652 -18.446 1.00 87.81 80 ARG A N 1
ATOM 620 C CA . ARG A 1 80 ? 22.800 10.644 -17.645 1.00 87.81 80 ARG A CA 1
ATOM 621 C C . ARG A 1 80 ? 22.715 9.325 -18.416 1.00 87.81 80 ARG A C 1
ATOM 623 O O . ARG A 1 80 ? 22.846 9.329 -19.642 1.00 87.81 80 ARG A O 1
ATOM 630 N N . PRO A 1 81 ? 22.516 8.193 -17.726 1.00 90.31 81 PRO A N 1
ATOM 631 C CA . PRO A 1 81 ? 22.202 6.941 -18.399 1.00 90.31 81 PRO A CA 1
ATOM 632 C C . PRO A 1 81 ? 20.933 7.085 -19.250 1.00 90.31 81 PRO A C 1
ATOM 634 O O . PRO A 1 81 ? 20.002 7.775 -18.841 1.00 90.31 81 PRO A O 1
ATOM 637 N N . THR A 1 82 ? 20.896 6.414 -20.402 1.00 94.44 82 THR A N 1
ATOM 638 C CA . THR A 1 82 ? 19.689 6.310 -21.231 1.00 94.44 82 THR A CA 1
ATOM 639 C C . THR A 1 82 ? 19.037 4.951 -21.004 1.00 94.44 82 THR A C 1
ATOM 641 O O . THR A 1 82 ? 19.632 3.920 -21.331 1.00 94.44 82 THR A O 1
ATOM 644 N N . ALA A 1 83 ? 17.831 4.936 -20.445 1.00 95.19 83 ALA A N 1
ATOM 645 C CA . ALA A 1 83 ? 17.031 3.723 -20.336 1.00 95.19 83 ALA A CA 1
ATOM 646 C C . ALA A 1 83 ? 16.464 3.332 -21.705 1.00 95.19 83 ALA A C 1
ATOM 648 O O . ALA A 1 83 ? 16.138 4.193 -22.514 1.00 95.19 83 ALA A O 1
ATOM 649 N N . VAL A 1 84 ? 16.342 2.037 -21.982 1.00 96.50 84 VAL A N 1
ATOM 650 C CA . VAL A 1 84 ? 15.750 1.534 -23.241 1.00 96.50 84 VAL A CA 1
ATOM 651 C C . VAL A 1 84 ? 14.404 0.858 -23.020 1.00 96.50 84 VAL A C 1
ATOM 653 O O . VAL A 1 84 ? 13.632 0.674 -23.957 1.00 96.50 84 VAL A O 1
ATOM 656 N N . SER A 1 85 ? 14.125 0.458 -21.781 1.00 96.06 85 SER A N 1
ATOM 657 C CA . SER A 1 85 ? 12.868 -0.173 -21.405 1.00 96.06 85 SER A CA 1
ATOM 658 C C . SER A 1 85 ? 12.511 0.139 -19.958 1.00 96.06 85 SER A C 1
ATOM 660 O O . SER A 1 85 ? 13.362 0.543 -19.162 1.00 96.06 85 SER A O 1
ATOM 662 N N . MET A 1 86 ? 11.244 -0.063 -19.634 1.00 95.25 86 MET A N 1
ATOM 663 C CA . MET A 1 86 ? 10.658 0.091 -18.314 1.00 95.25 86 MET A CA 1
ATOM 664 C C . MET A 1 86 ? 9.990 -1.206 -17.855 1.00 95.25 86 MET A C 1
ATOM 666 O O . MET A 1 86 ? 9.685 -2.080 -18.665 1.00 95.25 86 MET A O 1
ATOM 670 N N . ARG A 1 87 ? 9.761 -1.328 -16.550 1.00 96.25 87 ARG A N 1
ATOM 671 C CA . ARG A 1 87 ? 9.037 -2.433 -15.911 1.00 96.25 87 ARG A CA 1
ATOM 672 C C . ARG A 1 87 ? 8.343 -1.957 -14.643 1.00 96.25 87 ARG A C 1
ATOM 674 O O . ARG A 1 87 ? 8.746 -0.946 -14.069 1.00 96.25 87 ARG A O 1
ATOM 681 N N . GLY A 1 88 ? 7.356 -2.710 -14.167 1.00 96.00 88 GLY A N 1
ATOM 682 C CA . GLY A 1 88 ? 6.789 -2.469 -12.841 1.00 96.00 88 GLY A CA 1
ATOM 683 C C . GLY A 1 88 ? 7.854 -2.621 -11.748 1.00 96.00 88 GLY A C 1
ATOM 684 O O . GLY A 1 88 ? 8.718 -3.503 -11.809 1.00 96.00 88 GLY A O 1
ATOM 685 N N . ARG A 1 89 ? 7.816 -1.763 -10.734 1.00 95.56 89 ARG A N 1
ATOM 686 C CA . ARG A 1 89 ? 8.640 -1.860 -9.526 1.00 95.56 89 ARG A CA 1
ATOM 687 C C . ARG A 1 89 ? 7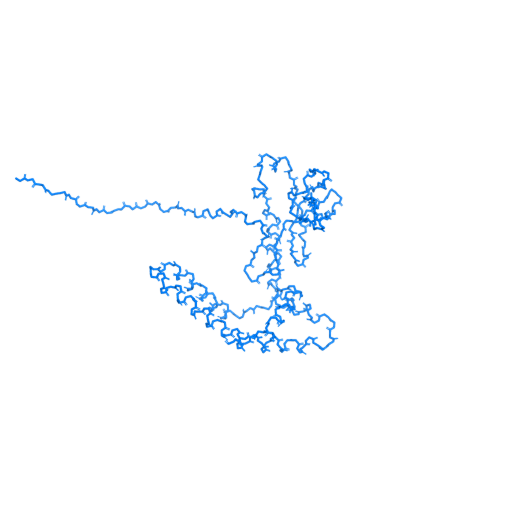.766 -1.583 -8.313 1.00 95.56 89 ARG A C 1
ATOM 689 O O . ARG A 1 89 ? 6.883 -0.741 -8.366 1.00 95.56 89 ARG A O 1
ATOM 696 N N . CYS A 1 90 ? 8.060 -2.258 -7.210 1.00 95.38 90 CYS A N 1
ATOM 697 C CA . CYS A 1 90 ? 7.428 -2.003 -5.922 1.00 95.38 90 CYS A CA 1
ATOM 698 C C . CYS A 1 90 ? 8.478 -1.605 -4.875 1.00 95.38 90 CYS A C 1
ATOM 700 O O . CYS A 1 90 ? 9.619 -2.089 -4.911 1.00 95.38 90 CYS A O 1
ATOM 702 N N . ALA A 1 91 ? 8.088 -0.760 -3.921 1.00 93.00 91 ALA A N 1
ATOM 703 C CA . ALA A 1 91 ? 8.888 -0.392 -2.755 1.00 93.00 91 ALA A CA 1
ATOM 704 C C . ALA A 1 91 ? 9.352 -1.615 -1.941 1.00 93.00 91 ALA A C 1
ATOM 706 O O . ALA A 1 91 ? 10.454 -1.597 -1.395 1.00 93.00 91 ALA A O 1
ATOM 707 N N . CYS A 1 92 ? 8.585 -2.713 -1.951 1.00 92.00 92 CYS A N 1
ATOM 708 C CA . CYS A 1 92 ? 8.951 -3.969 -1.287 1.00 92.00 92 CYS A CA 1
ATOM 709 C C . CYS A 1 92 ? 10.138 -4.710 -1.935 1.00 92.00 92 CYS A C 1
ATOM 711 O O . CYS A 1 92 ? 10.585 -5.730 -1.419 1.00 92.00 92 CYS A O 1
ATOM 713 N N . GLY A 1 93 ? 10.642 -4.232 -3.078 1.00 92.75 93 GLY A N 1
ATOM 714 C CA . GLY A 1 93 ? 11.740 -4.860 -3.813 1.00 92.75 93 GLY A CA 1
ATOM 715 C C . GLY A 1 93 ? 11.293 -5.709 -5.003 1.00 92.75 93 GLY A C 1
ATOM 716 O O . GLY A 1 93 ? 12.135 -6.055 -5.832 1.00 92.75 93 GLY A O 1
ATOM 717 N N . TRP A 1 94 ? 9.992 -5.975 -5.159 1.00 96.56 94 TRP A N 1
ATOM 718 C CA . TRP A 1 94 ? 9.466 -6.674 -6.332 1.00 96.56 94 TRP A CA 1
ATOM 719 C C . TRP A 1 94 ? 9.774 -5.921 -7.638 1.00 96.56 94 TRP A C 1
ATOM 721 O O . TRP A 1 94 ? 9.887 -4.685 -7.669 1.00 96.56 94 TRP A O 1
ATOM 731 N N . ARG A 1 95 ? 9.946 -6.695 -8.714 1.00 96.56 95 ARG A N 1
ATOM 732 C CA . ARG A 1 95 ? 10.214 -6.228 -10.075 1.00 96.56 95 ARG A CA 1
ATOM 733 C C . ARG A 1 95 ? 9.367 -7.011 -11.069 1.00 96.56 95 ARG A C 1
ATOM 735 O O . ARG A 1 95 ? 9.374 -8.240 -11.035 1.00 96.56 95 ARG A O 1
ATOM 742 N N . GLY A 1 96 ? 8.716 -6.284 -11.972 1.00 95.69 96 GLY A N 1
ATOM 743 C CA . GLY A 1 96 ? 7.971 -6.828 -13.099 1.00 95.69 96 GLY A CA 1
ATOM 744 C C . GLY A 1 96 ? 8.846 -7.729 -13.961 1.00 95.69 96 GLY A C 1
ATOM 745 O O . GLY A 1 96 ? 10.047 -7.481 -14.144 1.00 95.69 96 GLY A O 1
ATOM 746 N N . ALA A 1 97 ? 8.240 -8.805 -14.451 1.00 94.31 97 ALA A N 1
ATOM 747 C CA . ALA A 1 97 ? 8.923 -9.779 -15.290 1.00 94.31 97 ALA A CA 1
ATOM 748 C C . ALA A 1 97 ? 8.958 -9.311 -16.747 1.00 94.31 97 ALA A C 1
ATOM 750 O O . ALA A 1 97 ? 9.926 -9.591 -17.460 1.00 94.31 97 ALA A O 1
ATOM 751 N N . LYS A 1 98 ? 7.911 -8.607 -17.190 1.00 95.69 98 LYS A N 1
ATOM 752 C CA . LYS A 1 98 ? 7.862 -8.024 -18.526 1.00 95.69 98 LYS A CA 1
ATOM 753 C C . LYS A 1 98 ? 8.624 -6.705 -18.551 1.00 95.69 98 LYS A C 1
ATOM 755 O O . LYS A 1 98 ? 8.770 -6.003 -17.552 1.00 95.69 98 LYS A O 1
ATOM 760 N N . THR A 1 99 ? 9.125 -6.385 -19.735 1.00 96.12 99 THR A N 1
ATOM 761 C CA . THR A 1 99 ? 9.738 -5.096 -20.025 1.00 96.12 99 THR A CA 1
ATOM 762 C C . THR A 1 99 ? 9.015 -4.461 -21.199 1.00 96.12 99 THR A C 1
ATOM 764 O O . THR A 1 99 ? 8.584 -5.140 -22.132 1.00 96.12 99 THR A O 1
ATOM 767 N N . TYR A 1 100 ? 8.873 -3.145 -21.137 1.00 94.94 100 TYR A N 1
ATOM 768 C CA . TYR A 1 100 ? 8.157 -2.343 -22.117 1.00 94.94 100 TYR A CA 1
ATOM 769 C C . TYR A 1 100 ? 9.147 -1.338 -22.708 1.00 94.94 100 TYR A C 1
ATOM 771 O O . TYR A 1 100 ? 9.833 -0.663 -21.942 1.00 94.94 100 TYR A O 1
ATOM 779 N N . PRO A 1 101 ? 9.310 -1.258 -24.036 1.00 95.38 101 PRO A N 1
ATOM 780 C CA . PRO A 1 101 ? 10.270 -0.339 -24.638 1.00 95.38 101 PRO A CA 1
ATOM 781 C C . PRO A 1 101 ? 9.889 1.122 -24.361 1.00 95.38 101 PRO A C 1
ATOM 783 O O . PRO A 1 101 ? 8.708 1.467 -24.316 1.00 95.38 101 PRO A O 1
ATOM 786 N N . ILE A 1 102 ? 10.899 1.977 -24.193 1.00 93.56 102 ILE A N 1
ATOM 787 C CA . ILE A 1 102 ? 10.703 3.426 -24.073 1.00 93.56 102 ILE A CA 1
ATOM 788 C C . ILE A 1 102 ? 10.957 4.062 -25.439 1.00 93.56 102 ILE A C 1
ATOM 790 O O . ILE A 1 102 ? 12.045 3.926 -26.001 1.00 93.56 102 ILE A O 1
ATOM 794 N N . ASP A 1 103 ? 9.962 4.778 -25.950 1.00 92.62 103 ASP A N 1
ATOM 795 C CA . ASP A 1 103 ? 10.078 5.616 -27.134 1.00 92.62 103 ASP A CA 1
ATOM 796 C C . ASP A 1 103 ? 10.387 7.058 -26.714 1.00 92.62 103 ASP A C 1
ATOM 798 O O . ASP A 1 103 ? 9.502 7.863 -26.429 1.00 92.62 103 ASP A O 1
ATOM 802 N N . TRP A 1 104 ? 11.677 7.386 -26.663 1.00 91.38 104 TRP A N 1
ATOM 803 C CA . TRP A 1 104 ? 12.128 8.728 -26.299 1.00 91.38 104 TRP A CA 1
ATOM 804 C C . TRP A 1 104 ? 11.822 9.798 -27.347 1.00 91.38 104 TRP A C 1
ATOM 806 O O . TRP A 1 104 ? 11.974 10.981 -27.043 1.00 91.38 104 TRP A O 1
ATOM 816 N N . GLU A 1 105 ? 11.482 9.433 -28.584 1.00 89.94 105 GLU A N 1
ATOM 817 C CA . GLU A 1 105 ? 11.028 10.424 -29.563 1.00 89.94 105 GLU A CA 1
ATOM 818 C C . GLU A 1 105 ? 9.636 10.899 -29.156 1.00 89.94 105 GLU A C 1
ATOM 820 O O . GLU A 1 105 ? 9.457 12.092 -28.917 1.00 89.94 105 GLU A O 1
ATOM 825 N N . LYS A 1 106 ? 8.723 9.957 -28.893 1.00 87.94 106 LYS A N 1
ATOM 826 C CA . LYS A 1 106 ? 7.373 10.255 -28.403 1.00 87.94 106 LYS A CA 1
ATOM 827 C C . LYS A 1 106 ? 7.372 11.060 -27.098 1.00 87.94 106 LYS A C 1
ATOM 829 O O . LYS A 1 106 ? 6.690 12.072 -27.006 1.00 87.94 106 LYS A O 1
ATOM 834 N N . VAL A 1 107 ? 8.191 10.672 -26.114 1.00 86.94 107 VAL A N 1
ATOM 835 C CA . VAL A 1 107 ? 8.296 11.407 -24.831 1.00 86.94 107 VAL A CA 1
ATOM 836 C C . VAL A 1 107 ? 8.692 12.875 -25.036 1.00 86.94 107 VAL A C 1
ATOM 838 O O . VAL A 1 107 ? 8.225 13.749 -24.312 1.00 86.94 107 VAL A O 1
ATOM 841 N N . ARG A 1 108 ? 9.557 13.165 -26.017 1.00 86.81 108 ARG A N 1
ATOM 842 C CA . ARG A 1 108 ? 10.001 14.538 -26.310 1.00 86.81 108 ARG A CA 1
ATOM 843 C C . ARG A 1 108 ? 8.999 15.328 -27.145 1.00 86.81 108 ARG A C 1
ATOM 845 O O . ARG A 1 108 ? 9.011 16.550 -27.066 1.00 86.81 108 ARG A O 1
ATOM 852 N N . GLU A 1 109 ? 8.195 14.660 -27.968 1.00 85.94 109 GLU A N 1
ATOM 853 C CA . GLU A 1 109 ? 7.137 15.306 -28.753 1.00 85.94 109 GLU A CA 1
ATOM 854 C C . GLU A 1 109 ? 6.007 15.824 -27.859 1.00 85.94 109 GLU A C 1
ATOM 856 O O . GLU A 1 109 ? 5.536 16.942 -28.073 1.00 85.94 109 GLU A O 1
ATOM 861 N N . ASP A 1 110 ? 5.624 15.043 -26.847 1.00 80.94 110 ASP A N 1
ATOM 862 C CA . ASP A 1 110 ? 4.528 15.387 -25.937 1.00 80.94 110 ASP A CA 1
ATOM 863 C C . ASP A 1 110 ? 4.955 16.393 -24.839 1.00 80.94 110 ASP A C 1
ATOM 865 O O . ASP A 1 110 ? 4.101 17.075 -24.277 1.00 80.94 110 ASP A O 1
ATOM 869 N N . ASP A 1 111 ? 6.264 16.515 -24.552 1.00 79.56 111 ASP A N 1
ATOM 870 C CA . ASP A 1 111 ? 6.877 17.353 -23.488 1.00 79.56 111 ASP A CA 1
ATOM 871 C C . ASP A 1 111 ? 6.250 17.159 -22.086 1.00 79.56 111 ASP A C 1
ATOM 873 O O . ASP A 1 111 ? 6.424 17.975 -21.180 1.00 79.56 111 ASP A O 1
ATOM 877 N N . ASP A 1 112 ? 5.536 16.048 -21.899 1.00 80.62 112 ASP A N 1
ATOM 878 C CA . ASP A 1 112 ? 4.860 15.665 -20.665 1.00 80.62 112 ASP A CA 1
ATOM 879 C C . ASP A 1 112 ? 5.106 14.174 -20.371 1.00 80.62 112 ASP A C 1
ATOM 881 O O . ASP A 1 112 ? 4.472 13.298 -20.970 1.00 80.62 112 ASP A O 1
ATOM 885 N N . PRO A 1 113 ? 6.033 13.850 -19.451 1.00 81.50 113 PRO A N 1
ATOM 886 C CA . PRO A 1 113 ? 6.273 12.475 -19.032 1.00 81.50 113 PRO A CA 1
ATOM 887 C C . PRO A 1 113 ? 5.050 11.790 -18.417 1.00 81.50 113 PRO A C 1
ATOM 889 O O . PRO A 1 113 ? 4.928 10.572 -18.536 1.00 81.50 113 PRO A O 1
ATOM 892 N N . ASP A 1 114 ? 4.140 12.533 -17.784 1.00 80.06 114 ASP A N 1
ATOM 893 C CA . ASP A 1 114 ? 2.970 11.945 -17.123 1.00 80.06 114 ASP A CA 1
ATOM 894 C C . ASP A 1 114 ? 1.920 11.480 -18.149 1.00 80.06 114 ASP A C 1
ATOM 896 O O . ASP A 1 114 ? 1.126 10.581 -17.867 1.00 80.06 114 ASP A O 1
ATOM 900 N N . ALA A 1 115 ? 1.957 12.027 -19.369 1.00 83.06 115 ALA A N 1
ATOM 901 C CA . ALA A 1 115 ? 1.121 11.596 -20.488 1.00 83.06 115 ALA A CA 1
ATOM 902 C C . ALA A 1 115 ? 1.636 10.319 -21.184 1.00 83.06 115 ALA A C 1
ATOM 904 O O . ALA A 1 115 ? 0.926 9.727 -22.005 1.00 83.06 115 ALA A O 1
ATOM 905 N N . TYR A 1 116 ? 2.865 9.880 -20.886 1.00 89.00 116 TYR A N 1
ATOM 906 C CA . TYR A 1 116 ? 3.429 8.682 -21.497 1.00 89.00 116 TYR A CA 1
ATOM 907 C C . TYR A 1 116 ? 2.777 7.413 -20.935 1.00 89.00 116 TYR A C 1
ATOM 909 O O . TYR A 1 116 ? 2.541 7.271 -19.735 1.00 89.00 116 TYR A O 1
ATOM 917 N N . ASP A 1 117 ? 2.503 6.453 -21.817 1.00 90.19 117 ASP A N 1
ATOM 918 C CA . ASP A 1 117 ? 1.789 5.234 -21.450 1.00 90.19 117 ASP A CA 1
ATOM 919 C C . ASP A 1 117 ? 2.636 4.333 -20.536 1.00 90.19 117 ASP A C 1
ATOM 921 O O . ASP A 1 117 ? 3.607 3.703 -20.964 1.00 90.19 117 ASP A O 1
ATOM 925 N N . THR A 1 118 ? 2.233 4.262 -19.267 1.00 92.19 118 THR A N 1
ATOM 926 C CA . THR A 1 118 ? 2.829 3.409 -18.228 1.00 92.19 118 THR A CA 1
ATOM 927 C C . THR A 1 118 ? 1.871 2.310 -17.749 1.00 92.19 118 THR A C 1
ATOM 929 O O . THR A 1 118 ? 2.139 1.657 -16.737 1.00 92.19 118 THR A O 1
ATOM 932 N N . SER A 1 119 ? 0.788 2.055 -18.498 1.00 93.00 119 SER A N 1
ATOM 933 C CA . SER A 1 119 ? -0.253 1.074 -18.151 1.00 93.00 119 SER A CA 1
ATOM 934 C C . SER A 1 119 ? 0.299 -0.341 -17.965 1.00 93.00 119 SER A C 1
ATOM 936 O O . SER A 1 119 ? -0.003 -0.988 -16.971 1.00 93.00 119 SER A O 1
ATOM 938 N N . GLY A 1 120 ? 1.183 -0.808 -18.850 1.00 94.06 120 GLY A N 1
ATOM 939 C CA . GLY A 1 120 ? 1.774 -2.149 -18.750 1.00 94.06 120 GLY A CA 1
ATOM 940 C C . GLY A 1 120 ? 2.543 -2.399 -17.438 1.00 94.06 120 GLY A C 1
ATOM 941 O O . GLY A 1 120 ? 2.258 -3.372 -16.735 1.00 94.06 120 GLY A O 1
ATOM 942 N N . PRO A 1 121 ? 3.524 -1.549 -17.074 1.00 95.75 121 PRO A N 1
ATOM 943 C CA . PRO A 1 121 ? 4.172 -1.586 -15.762 1.00 95.75 121 PRO A CA 1
ATOM 944 C C . PRO A 1 121 ? 3.208 -1.493 -14.570 1.00 95.75 121 PRO A C 1
ATOM 946 O O . PRO A 1 121 ? 3.430 -2.176 -13.567 1.00 95.75 121 PRO A O 1
ATOM 949 N N . TYR A 1 122 ? 2.167 -0.663 -14.681 1.00 95.19 122 TYR A N 1
ATOM 950 C CA . TYR A 1 122 ? 1.142 -0.487 -13.653 1.00 95.19 122 TYR A CA 1
ATOM 951 C C . TYR A 1 122 ? 0.312 -1.762 -13.447 1.00 95.19 122 TYR A C 1
ATOM 953 O O . TYR A 1 122 ? 0.199 -2.233 -12.319 1.00 95.19 122 TYR A O 1
ATOM 961 N N . GLU A 1 123 ? -0.173 -2.387 -14.522 1.00 96.06 123 GLU A N 1
ATOM 962 C CA . GLU A 1 123 ? -0.949 -3.634 -14.469 1.00 96.06 123 GLU A CA 1
ATOM 963 C C . GLU A 1 123 ? -0.152 -4.789 -13.841 1.00 96.06 123 GLU A C 1
ATOM 965 O O . GLU A 1 123 ? -0.698 -5.583 -13.074 1.00 96.06 123 GLU A O 1
ATOM 970 N N . GLU A 1 124 ? 1.156 -4.899 -14.121 1.00 97.06 124 GLU A N 1
ATOM 971 C CA . GLU A 1 124 ? 1.990 -5.900 -13.440 1.00 97.06 124 GLU A CA 1
ATOM 972 C C . GLU A 1 124 ? 2.128 -5.607 -11.939 1.00 97.06 124 GLU A C 1
ATOM 974 O O . GLU A 1 124 ? 2.188 -6.544 -11.142 1.00 97.06 124 GLU A O 1
ATOM 979 N N . TRP A 1 125 ? 2.198 -4.330 -11.546 1.00 97.00 125 TRP A N 1
ATOM 980 C CA . TRP A 1 125 ? 2.219 -3.946 -10.136 1.00 97.00 125 TRP A CA 1
ATOM 981 C C . TRP A 1 125 ? 0.876 -4.239 -9.452 1.00 97.00 125 TRP A C 1
ATOM 983 O O . TRP A 1 125 ? 0.885 -4.800 -8.358 1.00 97.00 125 TRP A O 1
ATOM 993 N N . GLU A 1 126 ? -0.262 -3.968 -10.096 1.00 97.00 126 GLU A N 1
ATOM 994 C CA . GLU A 1 126 ? -1.577 -4.354 -9.565 1.00 97.00 126 GLU A CA 1
ATOM 995 C C . GLU A 1 126 ? -1.679 -5.870 -9.369 1.00 97.00 126 GLU A C 1
ATOM 997 O O . GLU A 1 126 ? -2.030 -6.333 -8.282 1.00 97.00 126 GLU A O 1
ATOM 1002 N N . ALA A 1 127 ? -1.267 -6.654 -10.370 1.00 96.81 127 ALA A N 1
ATOM 1003 C CA . ALA A 1 127 ? -1.234 -8.111 -10.269 1.00 96.81 127 ALA A CA 1
ATOM 1004 C C . ALA A 1 127 ? -0.287 -8.602 -9.157 1.00 96.81 127 ALA A C 1
ATOM 1006 O O . ALA A 1 127 ? -0.569 -9.596 -8.487 1.00 96.81 127 ALA A O 1
ATOM 1007 N N . HIS A 1 128 ? 0.830 -7.905 -8.926 1.00 97.25 128 HIS A N 1
ATOM 1008 C CA . HIS A 1 128 ? 1.696 -8.175 -7.780 1.00 97.25 128 HIS A CA 1
ATOM 1009 C C . HIS A 1 128 ? 0.977 -7.924 -6.453 1.00 97.25 128 HIS A C 1
ATOM 1011 O O . HIS A 1 128 ? 1.109 -8.732 -5.533 1.00 97.25 128 HIS A O 1
ATOM 1017 N N . LEU A 1 129 ? 0.211 -6.841 -6.334 1.00 96.56 129 LEU A N 1
ATOM 1018 C CA . LEU A 1 129 ? -0.546 -6.583 -5.116 1.00 96.56 129 LEU A CA 1
ATOM 1019 C C . LEU A 1 129 ? -1.658 -7.617 -4.890 1.00 96.56 129 LEU A C 1
ATOM 1021 O O . LEU A 1 129 ? -1.988 -7.909 -3.740 1.00 96.56 129 LEU A O 1
ATOM 1025 N N . ASP A 1 130 ? -2.237 -8.184 -5.945 1.00 96.25 130 ASP A N 1
ATOM 1026 C CA . ASP A 1 130 ? -3.191 -9.293 -5.825 1.00 96.25 130 ASP A CA 1
ATOM 1027 C C . ASP A 1 130 ? -2.522 -10.572 -5.307 1.00 96.25 130 ASP A C 1
ATOM 1029 O O . ASP A 1 130 ? -3.089 -11.259 -4.457 1.00 96.25 130 ASP A O 1
ATOM 1033 N N . ASP A 1 131 ? -1.289 -10.859 -5.736 1.00 96.31 131 ASP A N 1
ATOM 1034 C CA . ASP A 1 131 ? -0.484 -11.949 -5.168 1.00 96.31 131 ASP A CA 1
ATOM 1035 C C . ASP A 1 131 ? -0.171 -11.719 -3.680 1.00 96.31 131 ASP A C 1
ATOM 1037 O O . ASP A 1 131 ? -0.309 -12.635 -2.867 1.00 96.31 131 ASP A O 1
ATOM 1041 N N . VAL A 1 132 ? 0.197 -10.490 -3.298 1.00 96.12 132 VAL A N 1
ATOM 1042 C CA . VAL A 1 132 ? 0.423 -10.127 -1.887 1.00 96.12 132 VAL A CA 1
ATOM 1043 C C . VAL A 1 132 ? -0.861 -10.309 -1.075 1.00 96.12 132 VAL A C 1
ATOM 1045 O O . VAL A 1 132 ? -0.834 -10.934 -0.017 1.00 96.12 132 VAL A O 1
ATOM 1048 N N . ALA A 1 133 ? -1.996 -9.826 -1.583 1.00 93.25 133 ALA A N 1
ATOM 1049 C CA . ALA A 1 133 ? -3.294 -9.982 -0.930 1.00 93.25 133 ALA A CA 1
ATOM 1050 C C . ALA A 1 133 ? -3.707 -11.456 -0.792 1.00 93.25 133 ALA A C 1
ATOM 1052 O O . ALA A 1 133 ? -4.292 -11.833 0.220 1.00 93.25 133 ALA A O 1
ATOM 1053 N N . GLY A 1 134 ? -3.391 -12.291 -1.787 1.00 93.88 134 GLY A N 1
ATOM 1054 C CA . GLY A 1 134 ? -3.685 -13.724 -1.772 1.00 93.88 134 GLY A CA 1
ATOM 1055 C C . GLY A 1 134 ? -2.861 -14.525 -0.760 1.00 93.88 134 GLY A C 1
ATOM 1056 O O . GLY A 1 134 ? -3.301 -15.599 -0.346 1.00 93.88 134 GLY A O 1
ATOM 1057 N N . ARG A 1 135 ? -1.688 -14.018 -0.355 1.00 94.00 135 ARG A N 1
ATOM 1058 C CA . ARG A 1 135 ? -0.839 -14.613 0.694 1.00 94.00 135 ARG A CA 1
ATOM 1059 C C . ARG A 1 135 ? -1.141 -14.078 2.094 1.00 94.00 135 ARG A C 1
ATOM 1061 O O . ARG A 1 135 ? -0.922 -14.791 3.071 1.00 94.00 135 ARG A O 1
ATOM 1068 N N . ALA A 1 136 ? -1.663 -12.858 2.189 1.00 95.00 136 ALA A N 1
ATOM 1069 C CA . ALA A 1 136 ? -2.061 -12.251 3.450 1.00 95.00 136 ALA A CA 1
ATOM 1070 C C . ALA A 1 136 ? -3.261 -12.968 4.095 1.00 95.00 136 ALA A C 1
ATOM 1072 O O . ALA A 1 136 ? -4.087 -13.601 3.434 1.00 95.00 136 ALA A O 1
ATOM 1073 N N . VAL A 1 137 ? -3.383 -12.834 5.415 1.00 93.56 137 VAL A N 1
ATOM 1074 C CA . VAL A 1 137 ? -4.523 -13.341 6.180 1.00 93.56 137 VAL A CA 1
ATOM 1075 C C . VAL A 1 137 ? -5.771 -12.551 5.777 1.00 93.56 137 VAL A C 1
ATOM 1077 O O . VAL A 1 137 ? -5.816 -11.333 5.975 1.00 93.56 137 VAL A O 1
ATOM 1080 N N . PRO A 1 138 ? -6.814 -13.213 5.243 1.00 90.75 138 PRO A N 1
ATOM 1081 C CA . PRO A 1 138 ? -8.026 -12.519 4.854 1.00 90.75 138 PRO A CA 1
ATOM 1082 C C . PRO A 1 138 ? -8.790 -12.058 6.094 1.00 90.75 138 PRO A C 1
ATOM 1084 O O . PRO A 1 138 ? -8.946 -12.801 7.068 1.00 90.75 138 PRO A O 1
ATOM 1087 N N . LEU A 1 139 ? -9.339 -10.846 6.032 1.00 88.94 139 LEU A N 1
ATOM 1088 C CA . LEU A 1 139 ? -10.334 -10.427 7.009 1.00 88.94 139 LEU A CA 1
ATOM 1089 C C . LEU A 1 139 ? -11.589 -11.305 6.871 1.00 88.94 139 LEU A C 1
ATOM 1091 O O . LEU A 1 139 ? -12.043 -11.541 5.746 1.00 88.94 139 LEU A O 1
ATOM 1095 N N . PRO A 1 140 ? -12.191 -11.751 7.988 1.00 94.44 140 PRO A N 1
ATOM 1096 C CA . PRO A 1 140 ? -13.522 -12.342 7.974 1.00 94.44 140 PRO A CA 1
ATOM 1097 C C . PRO A 1 140 ? -14.519 -11.465 7.202 1.00 94.44 140 PRO A C 1
ATOM 1099 O O . PRO A 1 140 ? -14.515 -10.238 7.339 1.00 94.44 140 PRO A O 1
ATOM 1102 N N . GLU A 1 141 ? -15.366 -12.088 6.376 1.00 93.69 141 GLU A N 1
ATOM 1103 C CA . GLU A 1 141 ? -16.271 -11.386 5.449 1.00 93.69 141 GLU A CA 1
ATOM 1104 C C . GLU A 1 141 ? -17.185 -10.382 6.169 1.00 93.69 141 GLU A C 1
ATOM 1106 O O . GLU A 1 141 ? -17.448 -9.286 5.670 1.00 93.69 141 GLU A O 1
ATOM 1111 N N . ASP A 1 142 ? -17.647 -10.732 7.367 1.00 96.81 142 ASP A N 1
ATOM 1112 C CA . ASP A 1 142 ? -18.479 -9.878 8.204 1.00 96.81 142 ASP A CA 1
ATOM 1113 C C . ASP A 1 142 ? -17.732 -8.624 8.682 1.00 96.81 142 ASP A C 1
ATOM 1115 O O . ASP A 1 142 ? -18.287 -7.524 8.602 1.00 96.81 142 ASP A O 1
ATOM 1119 N N . LEU A 1 143 ? -16.467 -8.754 9.095 1.00 94.69 143 LEU A N 1
ATOM 1120 C CA . LEU A 1 143 ? -15.626 -7.614 9.471 1.00 94.69 143 LEU A CA 1
ATOM 1121 C C . LEU A 1 143 ? -15.307 -6.722 8.269 1.00 94.69 143 LEU A C 1
ATOM 1123 O O . LEU A 1 143 ? -15.460 -5.501 8.357 1.00 94.69 143 LEU A O 1
ATOM 1127 N N . ALA A 1 144 ? -14.932 -7.315 7.132 1.00 92.06 144 ALA A N 1
ATOM 1128 C CA . ALA A 1 144 ? -14.683 -6.572 5.896 1.00 92.06 144 ALA A CA 1
ATOM 1129 C C . ALA A 1 144 ? -15.926 -5.770 5.468 1.00 92.06 144 ALA A C 1
ATOM 1131 O O . ALA A 1 144 ? -15.837 -4.588 5.124 1.00 92.06 144 ALA A O 1
ATOM 1132 N N . LYS A 1 145 ? -17.113 -6.379 5.573 1.00 94.94 145 LYS A N 1
ATOM 1133 C CA . LYS A 1 145 ? -18.389 -5.721 5.284 1.00 94.94 145 LYS A CA 1
ATOM 1134 C C . LYS A 1 145 ? -18.696 -4.577 6.249 1.00 94.94 145 LYS A C 1
ATOM 1136 O O . LYS A 1 145 ? -19.146 -3.526 5.795 1.00 94.94 145 LYS A O 1
ATOM 1141 N N . LEU A 1 146 ? -18.473 -4.755 7.553 1.00 96.62 146 LEU A N 1
ATOM 1142 C CA . LEU A 1 146 ? -18.692 -3.697 8.548 1.00 96.62 146 LEU A CA 1
ATOM 1143 C C . LEU A 1 146 ? -17.791 -2.484 8.285 1.00 96.62 146 LEU A C 1
ATOM 1145 O O . LEU A 1 146 ? -18.282 -1.355 8.270 1.00 96.62 146 LEU A O 1
ATOM 1149 N N . LEU A 1 147 ? -16.504 -2.709 8.008 1.00 94.12 147 LEU A N 1
ATOM 1150 C CA . LEU A 1 147 ? -15.570 -1.638 7.646 1.00 94.12 147 LEU A CA 1
ATOM 1151 C C . LEU A 1 147 ? -16.008 -0.920 6.361 1.00 94.12 147 LEU A C 1
ATOM 1153 O O . LEU A 1 147 ? -16.039 0.312 6.321 1.00 94.12 147 LEU A O 1
ATOM 1157 N N . GLY A 1 148 ? -16.444 -1.675 5.346 1.00 94.12 148 GLY A N 1
ATOM 1158 C CA . GLY A 1 148 ? -17.007 -1.114 4.116 1.00 94.12 148 GLY A CA 1
ATOM 1159 C C . GLY A 1 148 ? -18.243 -0.241 4.363 1.00 94.12 148 GLY A C 1
ATOM 1160 O O . GLY A 1 148 ? -18.350 0.851 3.809 1.00 94.12 148 GLY A O 1
ATOM 1161 N N . GLN A 1 149 ? -19.147 -0.664 5.252 1.00 96.62 149 GLN A N 1
ATOM 1162 C CA . GLN A 1 149 ? -20.338 0.112 5.623 1.00 96.62 149 GLN A CA 1
ATOM 1163 C C . GLN A 1 149 ? -19.996 1.413 6.357 1.00 96.62 149 GLN A C 1
ATOM 1165 O O . GLN A 1 149 ? -20.659 2.432 6.136 1.00 96.62 149 GLN A O 1
ATOM 1170 N N . VAL A 1 150 ? -18.975 1.396 7.220 1.00 96.25 150 VAL A N 1
ATOM 1171 C CA . VAL A 1 150 ? -18.477 2.609 7.885 1.00 96.25 150 VAL A CA 1
ATOM 1172 C C . VAL A 1 150 ? -17.933 3.587 6.845 1.00 96.25 150 VAL A C 1
ATOM 1174 O O . VAL A 1 150 ? -18.361 4.743 6.842 1.00 96.25 150 VAL A O 1
ATOM 1177 N N . ARG A 1 151 ? -17.082 3.124 5.916 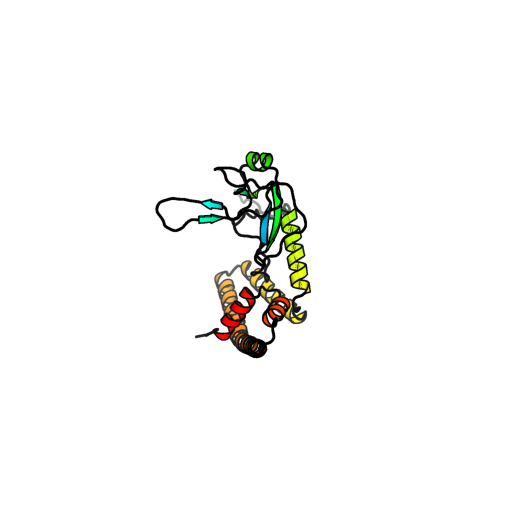1.00 94.88 151 ARG A N 1
ATOM 1178 C CA . ARG A 1 151 ? -16.542 3.950 4.819 1.00 94.88 151 ARG A CA 1
ATOM 1179 C C . ARG A 1 151 ? -17.658 4.544 3.962 1.00 94.88 151 ARG A C 1
ATOM 1181 O O . ARG A 1 151 ? -17.751 5.758 3.854 1.00 94.88 151 ARG A O 1
ATOM 1188 N N . GLU A 1 152 ? -18.590 3.723 3.475 1.00 96.12 152 GLU A N 1
ATOM 1189 C CA . GLU A 1 152 ? -19.730 4.186 2.666 1.00 96.12 152 GLU A CA 1
ATOM 1190 C C . GLU A 1 152 ? -20.590 5.219 3.418 1.00 96.12 152 GLU A C 1
ATOM 1192 O O . GLU A 1 152 ? -21.123 6.174 2.840 1.00 96.12 152 GLU A O 1
ATOM 1197 N N . ARG A 1 153 ? -20.777 5.048 4.735 1.00 96.06 153 ARG A N 1
ATOM 1198 C CA . ARG A 1 153 ? -21.532 6.023 5.526 1.00 96.06 153 ARG A CA 1
ATOM 1199 C C . ARG A 1 153 ? -20.774 7.338 5.679 1.00 96.06 153 ARG A C 1
ATOM 1201 O O . ARG A 1 153 ? -21.428 8.374 5.557 1.00 96.06 153 ARG A O 1
ATOM 1208 N N . LEU A 1 154 ? -19.464 7.297 5.923 1.00 95.44 154 LEU A N 1
ATOM 1209 C CA . LEU A 1 154 ? -18.602 8.481 5.963 1.00 95.44 154 LEU A CA 1
ATOM 1210 C C . LEU A 1 154 ? -18.593 9.197 4.606 1.00 95.44 154 LEU A C 1
ATOM 1212 O O . LEU A 1 154 ? -18.798 10.408 4.569 1.00 95.44 154 LEU A O 1
ATOM 1216 N N . ASP A 1 155 ? -18.500 8.458 3.501 1.00 95.00 155 ASP A N 1
ATOM 1217 C CA . ASP A 1 155 ? -18.531 9.008 2.143 1.00 95.00 155 ASP A CA 1
ATOM 1218 C C . ASP A 1 155 ? -19.841 9.765 1.875 1.00 95.00 155 ASP A C 1
ATOM 1220 O O . ASP A 1 155 ? -19.841 10.901 1.400 1.00 95.00 155 ASP A O 1
ATOM 1224 N N . ARG A 1 156 ? -20.984 9.203 2.290 1.00 95.75 156 ARG A N 1
ATOM 1225 C CA . ARG A 1 156 ? -22.286 9.884 2.167 1.00 95.75 156 ARG A CA 1
ATOM 1226 C C . ARG A 1 156 ? -22.395 11.165 2.988 1.00 95.75 156 ARG A C 1
ATOM 1228 O O . ARG A 1 156 ? -23.148 12.052 2.591 1.00 95.75 156 ARG A O 1
ATOM 1235 N N . LEU A 1 157 ? -21.679 11.288 4.110 1.00 96.19 157 LEU A N 1
ATOM 1236 C CA . LEU A 1 157 ? -21.721 12.511 4.921 1.00 96.19 157 LEU A CA 1
ATOM 1237 C C . LEU A 1 157 ? -21.159 13.722 4.160 1.00 96.19 157 LEU A C 1
ATOM 1239 O O . LEU A 1 157 ? -21.578 14.847 4.429 1.00 96.19 157 LEU A O 1
ATOM 1243 N N . TRP A 1 158 ? -20.287 13.518 3.167 1.00 93.00 158 TRP A N 1
ATOM 1244 C CA . TRP A 1 158 ? -19.826 14.603 2.297 1.00 93.00 158 TRP A CA 1
ATOM 1245 C C . TRP A 1 158 ? -20.952 15.242 1.485 1.00 93.00 158 TRP A C 1
ATOM 1247 O O . TRP A 1 158 ? -20.841 16.410 1.117 1.00 93.00 158 TRP A O 1
ATOM 1257 N N . LEU A 1 159 ? -22.044 14.523 1.230 1.00 94.81 159 LEU A N 1
ATOM 1258 C CA . LEU A 1 159 ? -23.164 14.994 0.412 1.00 94.81 159 LEU A CA 1
ATOM 1259 C C . LEU A 1 159 ? -24.262 15.691 1.229 1.00 94.81 159 LEU A C 1
ATOM 1261 O O . LEU A 1 159 ? -25.187 16.255 0.651 1.00 94.81 159 LEU A O 1
ATOM 1265 N N . GLU A 1 160 ? -24.170 15.670 2.558 1.00 94.38 160 GLU A N 1
ATOM 1266 C CA . GLU A 1 160 ? -25.173 16.267 3.442 1.00 94.38 160 GLU A CA 1
ATOM 1267 C C . GLU A 1 160 ? -25.173 17.806 3.333 1.00 94.38 160 GLU A C 1
ATOM 1269 O O . GLU A 1 160 ? -24.125 18.450 3.193 1.00 94.38 160 GLU A O 1
ATOM 1274 N N . GLU A 1 161 ? -26.363 18.409 3.427 1.00 94.31 161 GLU A N 1
ATOM 1275 C CA . GLU A 1 161 ? -26.546 19.866 3.335 1.00 94.31 161 GLU A CA 1
ATOM 1276 C C . GLU A 1 161 ? -25.976 20.597 4.565 1.00 94.31 161 GLU A C 1
ATOM 1278 O O . GLU A 1 161 ? -25.346 21.649 4.444 1.00 94.31 161 GLU A O 1
ATOM 1283 N N . ASP A 1 162 ? -26.152 20.019 5.758 1.00 96.75 162 ASP A N 1
ATOM 1284 C CA . ASP A 1 162 ? -25.589 20.537 7.009 1.00 96.75 162 ASP A CA 1
ATOM 1285 C C . ASP A 1 162 ? -24.142 20.056 7.185 1.00 96.75 162 ASP A C 1
ATOM 1287 O O . ASP A 1 162 ? -23.854 19.054 7.850 1.00 96.75 162 ASP A O 1
ATOM 1291 N N . LYS A 1 163 ? -23.215 20.799 6.574 1.00 94.62 163 LYS A N 1
ATOM 1292 C CA . LYS A 1 163 ? -21.776 20.498 6.602 1.00 94.62 163 LYS A CA 1
ATOM 1293 C C . LYS A 1 163 ? -21.199 20.475 8.013 1.00 94.62 163 LYS A C 1
ATOM 1295 O O . LYS A 1 163 ? -20.367 19.626 8.313 1.00 94.62 163 LYS A O 1
ATOM 1300 N N . THR A 1 164 ? -21.639 21.375 8.893 1.00 96.88 164 THR A N 1
ATOM 1301 C CA . THR A 1 164 ? -21.131 21.429 10.270 1.00 96.88 164 THR A CA 1
ATOM 1302 C C . THR A 1 164 ? -21.495 20.157 11.026 1.00 96.88 164 THR A C 1
ATOM 1304 O O . THR A 1 164 ? -20.626 19.545 11.650 1.00 96.88 164 THR A O 1
ATOM 1307 N N . ARG A 1 165 ? -22.754 19.714 10.933 1.00 96.19 165 ARG A N 1
ATOM 1308 C CA . ARG A 1 165 ? -23.184 18.451 11.541 1.00 96.19 165 ARG A CA 1
ATOM 1309 C C . ARG A 1 165 ? -22.496 17.243 10.905 1.00 96.19 165 ARG A C 1
ATOM 1311 O O . ARG A 1 165 ? -22.118 16.326 11.637 1.00 96.19 165 ARG A O 1
ATOM 1318 N N . ALA A 1 166 ? -22.331 17.232 9.583 1.00 96.31 166 ALA A N 1
ATOM 1319 C CA . ALA A 1 166 ? -21.647 16.157 8.870 1.00 96.31 166 ALA A CA 1
ATOM 1320 C C . ALA A 1 166 ? -20.194 15.997 9.338 1.00 96.31 166 ALA A C 1
ATOM 1322 O O . ALA A 1 166 ? -19.824 14.918 9.797 1.00 96.31 166 ALA A O 1
ATOM 1323 N N . TYR A 1 167 ? -19.406 17.077 9.336 1.00 96.62 167 TYR A N 1
ATOM 1324 C CA . TYR A 1 167 ? -18.008 17.039 9.776 1.00 96.62 167 TYR A CA 1
ATOM 1325 C C . TYR A 1 167 ? -17.870 16.697 11.263 1.00 96.62 167 TYR A C 1
ATOM 1327 O O . TYR A 1 167 ? -17.017 15.893 11.628 1.00 96.62 167 TYR A O 1
ATOM 1335 N N . ALA A 1 168 ? -18.749 17.220 12.126 1.00 97.44 168 ALA A N 1
ATOM 1336 C CA . ALA A 1 168 ? -18.769 16.826 13.536 1.00 97.44 168 ALA A CA 1
ATOM 1337 C C . ALA A 1 168 ? -19.079 15.326 13.717 1.00 97.44 168 ALA A C 1
ATOM 1339 O O . ALA A 1 168 ? -18.520 14.676 14.598 1.00 97.44 168 ALA A O 1
ATOM 1340 N N . THR A 1 169 ? -19.951 14.762 12.874 1.00 97.38 169 THR A N 1
ATOM 1341 C CA . THR A 1 169 ? -20.269 13.325 12.886 1.00 97.38 169 THR A CA 1
ATOM 1342 C C . THR A 1 169 ? -19.091 12.483 12.395 1.00 97.38 169 THR A C 1
ATOM 1344 O O . THR A 1 169 ? -18.825 11.434 12.980 1.00 97.38 169 THR A O 1
ATOM 1347 N N . MET A 1 170 ? -18.364 12.939 11.369 1.00 96.81 170 MET A N 1
ATOM 1348 C CA . MET A 1 170 ? -17.140 12.282 10.896 1.00 96.81 170 MET A CA 1
ATOM 1349 C C . MET A 1 170 ? -16.087 12.224 12.004 1.00 96.81 170 MET A C 1
ATOM 1351 O O . MET A 1 170 ? -15.645 11.133 12.344 1.00 96.81 170 MET A O 1
ATOM 1355 N N . LEU A 1 171 ? -15.768 13.362 12.634 1.00 96.88 171 LEU A N 1
ATOM 1356 C CA . LEU A 1 171 ? -14.790 13.412 13.729 1.00 96.88 171 LEU A CA 1
ATOM 1357 C C . LEU A 1 171 ? -15.194 12.507 14.895 1.00 96.88 171 LEU A C 1
ATOM 1359 O O . LEU A 1 171 ? -14.392 11.706 15.352 1.00 96.88 171 LEU A O 1
ATOM 1363 N N . LYS A 1 172 ? -16.470 12.529 15.296 1.00 96.75 172 LYS A N 1
ATOM 1364 C CA . LYS A 1 172 ? -16.974 11.632 16.345 1.00 96.75 172 LYS A CA 1
ATOM 1365 C C . LYS A 1 172 ? -16.879 10.147 15.971 1.00 96.75 172 LYS A C 1
ATOM 1367 O O . LYS A 1 172 ? -16.768 9.293 16.847 1.00 96.75 172 LYS A O 1
ATOM 1372 N N . THR A 1 173 ? -16.978 9.826 14.682 1.00 97.19 173 THR A N 1
ATOM 1373 C CA . THR A 1 173 ? -16.783 8.455 14.196 1.00 97.19 173 THR A CA 1
ATOM 1374 C C . THR A 1 173 ? -15.307 8.073 14.270 1.00 97.19 173 THR A C 1
ATOM 1376 O O . THR A 1 173 ? -15.010 6.980 14.742 1.00 97.19 173 THR A O 1
ATOM 1379 N N . CYS A 1 174 ? -14.396 8.977 13.889 1.00 95.06 174 CYS A N 1
ATOM 1380 C CA . CYS A 1 174 ? -12.956 8.787 14.066 1.00 95.06 174 CYS A CA 1
ATOM 1381 C C . CYS A 1 174 ? -12.602 8.548 15.538 1.00 95.06 174 CYS A C 1
ATOM 1383 O O . CYS A 1 174 ? -11.949 7.551 15.815 1.00 95.06 174 CYS A O 1
ATOM 1385 N N . ASP A 1 175 ? -13.133 9.344 16.474 1.00 96.00 175 ASP A N 1
ATOM 1386 C CA . ASP A 1 175 ? -12.915 9.143 17.918 1.00 96.00 175 ASP A CA 1
ATOM 1387 C C . ASP A 1 175 ? -13.301 7.717 18.363 1.00 96.00 175 ASP A C 1
ATOM 1389 O O . ASP A 1 175 ? -12.608 7.079 19.154 1.00 96.00 175 ASP A O 1
ATOM 1393 N N . GLY A 1 176 ? -14.419 7.191 17.847 1.00 96.06 176 GLY A N 1
ATOM 1394 C CA . GLY A 1 176 ? -14.869 5.830 18.145 1.00 96.06 176 GLY A CA 1
ATOM 1395 C C . GLY A 1 176 ? -13.966 4.748 17.546 1.00 96.06 176 GLY A C 1
ATOM 1396 O O . GLY A 1 176 ? -13.698 3.744 18.203 1.00 96.06 176 GLY A O 1
ATOM 1397 N N . LEU A 1 177 ? -13.483 4.947 16.316 1.00 95.88 177 LEU A N 1
ATOM 1398 C CA . LEU A 1 177 ? -12.535 4.035 15.669 1.00 95.88 177 LEU A CA 1
ATOM 1399 C C . LEU A 1 177 ? -11.178 4.050 16.381 1.00 95.88 177 LEU A C 1
ATOM 1401 O O . LEU A 1 177 ? -10.613 2.989 16.632 1.00 95.88 177 LEU A O 1
ATOM 1405 N N . GLU A 1 178 ? -10.688 5.228 16.762 1.00 94.25 178 GLU A N 1
ATOM 1406 C CA . GLU A 1 178 ? -9.462 5.396 17.543 1.00 94.25 178 GLU A CA 1
ATOM 1407 C C . GLU A 1 178 ? -9.563 4.702 18.903 1.00 94.25 178 GLU A C 1
ATOM 1409 O O . GLU A 1 178 ? -8.625 4.013 19.298 1.00 94.25 178 GLU A O 1
ATOM 1414 N N . ALA A 1 179 ? -10.708 4.802 19.587 1.00 94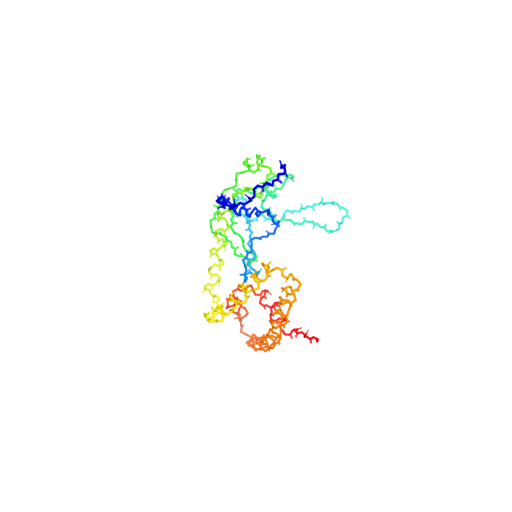.44 179 ALA A N 1
ATOM 1415 C CA . ALA A 1 179 ? -10.937 4.096 20.846 1.00 94.44 179 ALA A CA 1
ATOM 1416 C C . ALA A 1 179 ? -10.862 2.566 20.684 1.00 94.44 179 ALA A C 1
ATOM 1418 O O . ALA A 1 179 ? -10.199 1.905 21.478 1.00 94.44 179 ALA A O 1
ATOM 1419 N N . ILE A 1 180 ? -11.475 2.007 19.631 1.00 95.25 180 ILE A N 1
ATOM 1420 C CA . ILE A 1 180 ? -11.385 0.567 19.320 1.00 95.25 180 ILE A CA 1
ATOM 1421 C C . ILE A 1 180 ? -9.931 0.166 19.042 1.00 95.25 180 ILE A C 1
ATOM 1423 O O . ILE A 1 180 ? -9.451 -0.853 19.538 1.00 95.25 180 ILE A O 1
ATOM 1427 N N . VAL A 1 181 ? -9.216 0.973 18.256 1.00 94.44 181 VAL A N 1
ATOM 1428 C CA . VAL A 1 181 ? -7.808 0.733 17.923 1.00 94.44 181 VAL A CA 1
ATOM 1429 C C . VAL A 1 181 ? -6.924 0.779 19.174 1.00 94.44 181 VAL A C 1
ATOM 1431 O O . VAL A 1 181 ? -6.038 -0.062 19.314 1.00 94.44 181 VAL A O 1
ATOM 1434 N N . ALA A 1 182 ? -7.172 1.715 20.090 1.00 91.81 182 ALA A N 1
ATOM 1435 C CA . ALA A 1 182 ? -6.444 1.836 21.351 1.00 91.81 182 ALA A CA 1
ATOM 1436 C C . ALA A 1 182 ? -6.719 0.676 22.319 1.00 91.81 182 ALA A C 1
ATOM 1438 O O . ALA A 1 182 ? -5.835 0.307 23.088 1.00 91.81 182 ALA A O 1
ATOM 1439 N N . GLU A 1 183 ? -7.919 0.095 22.277 1.00 92.19 183 GLU A N 1
ATOM 1440 C CA . GLU A 1 183 ? -8.284 -1.062 23.097 1.00 92.19 183 GLU A CA 1
ATOM 1441 C C . GLU A 1 183 ? -7.649 -2.360 22.574 1.00 92.19 183 GLU A C 1
ATOM 1443 O O . GLU A 1 183 ? -7.082 -3.121 23.352 1.00 92.19 183 GLU A O 1
ATOM 1448 N N . VAL A 1 184 ? -7.704 -2.604 21.260 1.00 93.75 184 VAL A N 1
ATOM 1449 C CA . VAL A 1 184 ? -7.321 -3.904 20.669 1.00 93.75 184 VAL A CA 1
ATOM 1450 C C . VAL A 1 184 ? -5.868 -3.937 20.179 1.00 93.75 184 VAL A C 1
ATOM 1452 O O . VAL A 1 184 ? -5.207 -4.974 20.237 1.00 93.75 184 VAL A O 1
ATOM 1455 N N . GLY A 1 185 ? -5.355 -2.811 19.678 1.00 92.94 185 GLY A N 1
ATOM 1456 C CA . GLY A 1 185 ? -4.051 -2.724 19.016 1.00 92.94 185 GLY A CA 1
ATOM 1457 C C . GLY A 1 185 ? -2.866 -3.125 19.904 1.00 92.94 185 GLY A C 1
ATOM 1458 O O . GLY A 1 185 ? -2.105 -4.008 19.500 1.00 92.94 185 GLY A O 1
ATOM 1459 N N . PRO A 1 186 ? -2.698 -2.530 21.103 1.00 93.81 186 PRO A N 1
ATOM 1460 C CA . PRO A 1 186 ? -1.566 -2.834 21.979 1.00 93.81 186 PRO A CA 1
ATOM 1461 C C . PRO A 1 186 ? -1.493 -4.305 22.407 1.00 93.81 186 PRO A C 1
ATOM 1463 O O . PRO A 1 186 ? -0.410 -4.886 22.397 1.00 93.81 186 PRO A O 1
ATOM 1466 N N . GLU A 1 187 ? -2.631 -4.928 22.743 1.00 91.38 187 GLU A N 1
ATOM 1467 C CA . GLU A 1 187 ? -2.679 -6.337 23.167 1.00 91.38 187 GLU A CA 1
ATOM 1468 C C . GLU A 1 187 ? -2.285 -7.283 22.024 1.00 91.38 187 GLU A C 1
ATOM 1470 O O . GLU A 1 187 ? -1.471 -8.193 22.216 1.00 91.38 187 GLU A O 1
ATOM 1475 N N . ALA A 1 188 ? -2.806 -7.042 20.816 1.00 93.12 188 ALA A N 1
ATOM 1476 C CA . ALA A 1 188 ? -2.454 -7.826 19.637 1.00 93.12 188 ALA A CA 1
ATOM 1477 C C . ALA A 1 188 ? -0.964 -7.687 19.283 1.00 93.12 188 ALA A C 1
ATOM 1479 O O . ALA A 1 188 ? -0.291 -8.692 19.050 1.00 93.12 188 ALA A O 1
ATOM 1480 N N . ALA A 1 189 ? -0.435 -6.459 19.286 1.00 92.50 189 ALA A N 1
ATOM 1481 C CA . ALA A 1 189 ? 0.970 -6.202 18.981 1.00 92.50 189 ALA A CA 1
ATOM 1482 C C . ALA A 1 189 ? 1.906 -6.843 20.011 1.00 92.50 189 ALA A C 1
ATOM 1484 O O . ALA A 1 189 ? 2.824 -7.557 19.623 1.00 92.50 189 ALA A O 1
ATOM 1485 N N . GLN A 1 190 ? 1.629 -6.679 21.309 1.00 88.38 190 GLN A N 1
ATOM 1486 C CA . GLN A 1 190 ? 2.436 -7.287 22.368 1.00 88.38 190 GLN A CA 1
ATOM 1487 C C . GLN A 1 190 ? 2.434 -8.818 22.285 1.00 88.38 190 GLN A C 1
ATOM 1489 O O . GLN A 1 190 ? 3.481 -9.444 22.456 1.00 88.38 190 GLN A O 1
ATOM 1494 N N . THR A 1 191 ? 1.275 -9.421 22.002 1.00 90.00 191 THR A N 1
ATOM 1495 C CA . THR A 1 191 ? 1.160 -10.876 21.835 1.00 90.00 191 THR A CA 1
ATOM 1496 C C . THR A 1 191 ? 2.041 -11.362 20.690 1.00 90.00 191 THR A C 1
ATOM 1498 O O . THR A 1 191 ? 2.826 -12.290 20.881 1.00 90.00 191 THR A O 1
ATOM 1501 N N . LEU A 1 192 ? 1.966 -10.700 19.532 1.00 89.44 192 LEU A N 1
ATOM 1502 C CA . LEU A 1 192 ? 2.790 -11.039 18.374 1.00 89.44 192 LEU A CA 1
ATOM 1503 C C . LEU A 1 192 ? 4.278 -10.838 18.670 1.00 89.44 192 LEU A C 1
ATOM 1505 O O . LEU A 1 192 ? 5.054 -11.758 18.439 1.00 89.44 192 LEU A O 1
ATOM 1509 N N . SER A 1 193 ? 4.687 -9.707 19.248 1.00 85.19 193 SER A N 1
ATOM 1510 C CA . SER A 1 193 ? 6.094 -9.443 19.582 1.00 85.19 193 SER A CA 1
ATOM 1511 C C . SER A 1 193 ? 6.684 -10.486 20.538 1.00 85.19 193 SER A C 1
ATOM 1513 O O . SER A 1 193 ? 7.784 -10.981 20.305 1.00 85.19 193 SER A O 1
ATOM 1515 N N . CYS A 1 194 ? 5.931 -10.925 21.554 1.00 83.19 194 CYS A N 1
ATOM 1516 C CA . CYS A 1 194 ? 6.356 -12.020 22.436 1.00 83.19 194 CYS A CA 1
ATOM 1517 C C . CYS A 1 194 ? 6.497 -13.375 21.718 1.00 83.19 194 CYS A C 1
ATOM 1519 O O . CYS A 1 194 ? 7.228 -14.250 22.189 1.00 83.19 194 CYS A O 1
ATOM 1521 N N . GLU A 1 195 ? 5.777 -13.597 20.618 1.00 79.75 195 GLU A N 1
ATOM 1522 C CA . GLU A 1 195 ? 5.962 -14.778 19.772 1.00 79.75 195 GLU A CA 1
ATOM 1523 C C . GLU A 1 195 ? 7.191 -14.651 18.866 1.00 79.75 195 GLU A C 1
ATOM 1525 O O . GLU A 1 195 ? 7.857 -15.659 18.637 1.00 79.75 195 GLU A O 1
ATOM 1530 N N . GLN A 1 196 ? 7.527 -13.435 18.421 1.00 73.56 196 GLN A N 1
ATOM 1531 C CA . GLN A 1 196 ? 8.699 -13.154 17.583 1.00 73.56 196 GLN A CA 1
ATOM 1532 C C . GLN A 1 196 ? 10.030 -13.276 18.341 1.00 73.56 196 GLN A C 1
ATOM 1534 O O . GLN A 1 196 ? 10.990 -13.803 17.784 1.00 73.56 196 GLN A O 1
ATOM 1539 N N . ASP A 1 197 ? 10.080 -12.861 19.614 1.00 66.12 197 ASP A N 1
ATOM 1540 C CA . ASP A 1 197 ? 11.277 -12.919 20.481 1.00 66.12 197 ASP A CA 1
ATOM 1541 C C . ASP A 1 197 ? 11.789 -14.349 20.752 1.00 66.12 197 ASP A C 1
ATOM 1543 O O . ASP A 1 197 ? 12.833 -14.547 21.375 1.00 66.12 197 ASP A O 1
ATOM 1547 N N . LYS A 1 198 ? 11.067 -15.376 20.298 1.00 63.31 198 LYS A N 1
ATOM 1548 C CA . LYS A 1 198 ? 11.424 -16.786 20.478 1.00 63.31 198 LYS A CA 1
ATOM 1549 C C . LYS A 1 198 ? 12.505 -17.258 19.493 1.00 63.31 198 LYS A C 1
ATOM 1551 O O . LYS A 1 198 ? 12.384 -18.370 19.013 1.00 63.31 198 LYS A O 1
ATOM 1556 N N . ASP A 1 199 ? 13.534 -16.459 19.190 1.00 56.56 199 ASP A N 1
ATOM 1557 C CA . ASP A 1 199 ? 14.745 -16.821 18.411 1.00 56.56 199 ASP A CA 1
ATOM 1558 C C . ASP A 1 199 ? 14.525 -17.746 17.178 1.00 56.56 199 ASP A C 1
ATOM 1560 O O . ASP A 1 199 ? 15.402 -18.532 16.804 1.00 56.56 199 ASP A O 1
ATOM 1564 N N . GLU A 1 200 ? 13.358 -17.681 16.529 1.00 66.94 200 GLU A N 1
ATOM 1565 C CA . GLU A 1 200 ? 13.050 -18.463 15.332 1.00 66.94 200 GLU A CA 1
ATOM 1566 C C . GLU A 1 200 ? 13.417 -17.639 14.097 1.00 66.94 200 GLU A C 1
ATOM 1568 O O . GLU A 1 200 ? 12.799 -16.619 13.790 1.00 66.94 200 GLU A O 1
ATOM 1573 N N . ASP A 1 201 ? 14.452 -18.087 13.385 1.00 68.88 201 ASP A N 1
ATOM 1574 C CA . ASP A 1 201 ? 14.879 -17.484 12.125 1.00 68.88 201 ASP A CA 1
ATOM 1575 C C . ASP A 1 201 ? 13.707 -17.455 11.123 1.00 68.88 201 ASP A C 1
ATOM 1577 O O . ASP A 1 201 ? 13.095 -18.486 10.837 1.00 68.88 201 ASP A O 1
ATOM 1581 N N . GLY A 1 202 ? 13.373 -16.267 10.609 1.00 75.50 202 GLY A N 1
ATOM 1582 C CA . GLY A 1 202 ? 12.286 -16.056 9.643 1.00 75.50 202 GLY A CA 1
ATOM 1583 C C . GLY A 1 202 ? 10.897 -15.733 10.217 1.00 75.50 202 GLY A C 1
ATOM 1584 O O . GLY A 1 202 ? 9.973 -15.512 9.429 1.00 75.50 202 GLY A O 1
ATOM 1585 N N . SER A 1 203 ? 10.730 -15.637 11.541 1.00 82.94 203 SER A N 1
ATOM 1586 C CA . SER A 1 203 ? 9.442 -15.309 12.185 1.00 82.94 203 SER A CA 1
ATOM 1587 C C . SER A 1 203 ? 8.836 -13.983 11.687 1.00 82.94 203 SER A C 1
ATOM 1589 O O . SER A 1 203 ? 7.660 -13.936 11.310 1.00 82.94 203 SER A O 1
ATOM 1591 N N . MET A 1 204 ? 9.658 -12.932 11.577 1.00 88.44 204 MET A N 1
ATOM 1592 C CA . MET A 1 204 ? 9.229 -11.607 11.107 1.00 88.44 204 MET A CA 1
ATOM 1593 C C . MET A 1 204 ? 8.796 -11.613 9.643 1.00 88.44 204 MET A C 1
ATOM 1595 O O . MET A 1 204 ? 7.874 -10.892 9.267 1.00 88.44 204 MET A O 1
ATOM 1599 N N . SER A 1 205 ? 9.439 -12.447 8.826 1.00 90.00 205 SER A N 1
ATOM 1600 C CA . SER A 1 205 ? 9.106 -12.606 7.411 1.00 90.00 205 SER A CA 1
ATOM 1601 C C . SER A 1 205 ? 7.736 -13.261 7.243 1.00 90.00 205 SER A C 1
ATOM 1603 O O . SER A 1 205 ? 6.903 -12.785 6.474 1.00 90.00 205 SER A O 1
ATOM 1605 N N . ALA A 1 206 ? 7.462 -14.304 8.035 1.00 90.88 206 ALA A N 1
ATOM 1606 C CA . ALA A 1 206 ? 6.163 -14.968 8.051 1.00 90.88 206 ALA A CA 1
ATOM 1607 C C . ALA A 1 206 ? 5.044 -14.031 8.532 1.00 90.88 206 ALA A C 1
ATOM 1609 O O . ALA A 1 206 ? 3.958 -14.024 7.953 1.00 90.88 206 ALA A O 1
ATOM 1610 N N . LEU A 1 207 ? 5.308 -13.208 9.553 1.00 92.38 207 LEU A N 1
ATOM 1611 C CA . LEU A 1 207 ? 4.341 -12.216 10.025 1.00 92.38 207 LEU A CA 1
ATOM 1612 C C . LEU A 1 207 ? 4.088 -11.121 8.980 1.00 92.38 207 LEU A C 1
ATOM 1614 O O . LEU A 1 207 ? 2.940 -10.742 8.757 1.00 92.38 207 LEU A O 1
ATOM 1618 N N . ALA A 1 208 ? 5.139 -10.634 8.322 1.00 92.62 208 ALA A N 1
ATOM 1619 C CA . ALA A 1 208 ? 5.019 -9.642 7.262 1.00 92.62 208 ALA A CA 1
ATOM 1620 C C . ALA A 1 208 ? 4.196 -10.174 6.079 1.00 92.62 208 ALA A C 1
ATOM 1622 O O . ALA A 1 208 ? 3.280 -9.494 5.617 1.00 92.62 208 ALA A O 1
ATOM 1623 N N . GLU A 1 209 ? 4.443 -11.418 5.656 1.00 93.88 209 GLU A N 1
ATOM 1624 C CA . GLU A 1 209 ? 3.630 -12.090 4.638 1.00 93.88 209 GLU A CA 1
ATOM 1625 C C . GLU A 1 209 ? 2.170 -12.233 5.085 1.00 93.88 209 GLU A C 1
ATOM 1627 O O . GLU A 1 209 ? 1.266 -11.854 4.341 1.00 93.88 209 GLU A O 1
ATOM 1632 N N . ALA A 1 210 ? 1.933 -12.688 6.319 1.00 93.94 210 ALA A N 1
ATOM 1633 C CA . ALA A 1 210 ? 0.590 -12.828 6.876 1.00 93.94 210 ALA A CA 1
ATOM 1634 C C . ALA A 1 210 ? -0.173 -11.493 6.939 1.00 93.94 210 ALA A C 1
ATOM 1636 O O . ALA A 1 210 ? -1.392 -11.476 6.790 1.00 93.94 210 ALA A O 1
ATOM 1637 N N . LEU A 1 211 ? 0.517 -10.370 7.137 1.00 92.81 211 LEU A N 1
ATOM 1638 C CA . LEU A 1 211 ? -0.091 -9.037 7.137 1.00 92.81 211 LEU A CA 1
ATOM 1639 C C . LEU A 1 211 ? -0.148 -8.388 5.746 1.00 92.81 211 LEU A C 1
ATOM 1641 O O . LEU A 1 211 ? -0.730 -7.312 5.618 1.00 92.81 211 LEU A O 1
ATOM 1645 N N . GLY A 1 212 ? 0.447 -9.001 4.718 1.00 94.81 212 GLY A N 1
ATOM 1646 C CA . GLY A 1 212 ? 0.578 -8.395 3.390 1.00 94.81 212 GLY A CA 1
ATOM 1647 C C . GLY A 1 212 ? 1.439 -7.127 3.396 1.00 94.81 212 GLY A C 1
ATOM 1648 O O . GLY A 1 212 ? 1.149 -6.178 2.671 1.00 94.81 212 GLY A O 1
ATOM 1649 N N . MET A 1 213 ? 2.456 -7.082 4.260 1.00 94.88 213 MET A N 1
ATOM 1650 C CA . MET A 1 213 ? 3.337 -5.933 4.470 1.00 94.88 213 MET A CA 1
ATOM 1651 C C . MET A 1 213 ? 4.801 -6.298 4.218 1.00 94.88 213 MET A C 1
ATOM 1653 O O . MET A 1 213 ? 5.187 -7.463 4.168 1.00 94.88 213 MET A O 1
ATOM 1657 N N . THR A 1 214 ? 5.662 -5.285 4.121 1.00 93.38 214 THR A N 1
ATOM 1658 C CA . THR A 1 214 ? 7.111 -5.494 4.243 1.00 93.38 214 THR A CA 1
ATOM 1659 C C . THR A 1 214 ? 7.509 -5.750 5.700 1.00 93.38 214 THR A C 1
ATOM 1661 O O . THR A 1 214 ? 6.816 -5.328 6.629 1.00 93.38 214 THR A O 1
ATOM 1664 N N . GLU A 1 215 ? 8.661 -6.388 5.931 1.00 92.06 215 GLU A N 1
ATOM 1665 C CA . GLU A 1 215 ? 9.200 -6.580 7.290 1.00 92.06 215 GLU A CA 1
ATOM 1666 C C . GLU A 1 215 ? 9.393 -5.241 8.012 1.00 92.06 215 GLU A C 1
ATOM 1668 O O . GLU A 1 215 ? 9.013 -5.092 9.171 1.00 92.06 215 GLU A O 1
ATOM 1673 N N . GLN A 1 216 ? 9.896 -4.224 7.305 1.00 91.56 216 GLN A N 1
ATOM 1674 C CA . GLN A 1 216 ? 10.064 -2.884 7.864 1.00 91.56 216 GLN A CA 1
ATOM 1675 C C . GLN A 1 216 ? 8.725 -2.260 8.281 1.00 91.56 216 GLN A C 1
ATOM 1677 O O . GLN A 1 216 ? 8.631 -1.690 9.370 1.00 91.56 216 GLN A O 1
ATOM 1682 N N . ALA A 1 217 ? 7.693 -2.362 7.438 1.00 93.00 217 ALA A N 1
ATOM 1683 C CA . ALA A 1 217 ? 6.365 -1.840 7.754 1.00 93.00 217 ALA A CA 1
ATOM 1684 C C . ALA A 1 217 ? 5.708 -2.613 8.906 1.00 93.00 217 ALA A C 1
ATOM 1686 O O . ALA A 1 217 ? 5.066 -2.006 9.761 1.00 93.00 217 ALA A O 1
ATOM 1687 N N . THR A 1 218 ? 5.938 -3.924 8.976 1.00 93.75 218 THR A N 1
ATOM 1688 C CA . THR A 1 218 ? 5.484 -4.780 10.078 1.00 93.75 218 THR A CA 1
ATOM 1689 C C . THR A 1 218 ? 6.125 -4.359 11.395 1.00 93.75 218 THR A C 1
ATOM 1691 O O . THR A 1 218 ? 5.408 -4.067 12.349 1.00 93.75 218 THR A O 1
ATOM 1694 N N . CYS A 1 219 ? 7.455 -4.215 11.434 1.00 91.81 219 CYS A N 1
ATOM 1695 C CA . CYS A 1 219 ? 8.171 -3.695 12.602 1.00 91.81 219 CYS A CA 1
ATOM 1696 C C . CYS A 1 219 ? 7.635 -2.325 13.029 1.00 91.81 219 CYS A C 1
ATOM 1698 O O . CYS A 1 219 ? 7.337 -2.110 14.201 1.00 91.81 219 CYS A O 1
ATOM 1700 N N . ALA A 1 220 ? 7.479 -1.397 12.080 1.00 92.50 220 ALA A N 1
ATOM 1701 C CA . ALA A 1 220 ? 6.954 -0.066 12.369 1.00 92.50 220 ALA A CA 1
ATOM 1702 C C . ALA A 1 220 ? 5.528 -0.120 12.941 1.00 92.50 220 ALA A C 1
ATOM 1704 O O . ALA A 1 220 ? 5.205 0.644 13.850 1.00 92.50 220 ALA A O 1
ATOM 1705 N N . ARG A 1 221 ? 4.685 -1.032 12.444 1.00 92.69 221 ARG A N 1
ATOM 1706 C CA . ARG A 1 221 ? 3.306 -1.205 12.907 1.00 92.69 221 ARG A CA 1
ATOM 1707 C C . ARG A 1 221 ? 3.230 -1.820 14.302 1.00 92.69 221 ARG A C 1
ATOM 1709 O O . ARG A 1 221 ? 2.440 -1.337 15.109 1.00 92.69 221 ARG A O 1
ATOM 1716 N N . LEU A 1 222 ? 4.058 -2.820 14.603 1.00 93.19 222 LEU A N 1
ATOM 1717 C CA . LEU A 1 222 ? 4.161 -3.386 15.952 1.00 93.19 222 LEU A CA 1
ATOM 1718 C C . LEU A 1 222 ? 4.611 -2.317 16.953 1.00 93.19 222 LEU A C 1
ATOM 1720 O O . LEU A 1 222 ? 3.895 -2.045 17.913 1.00 93.19 222 LEU A O 1
ATOM 1724 N N . LEU A 1 223 ? 5.714 -1.620 16.658 1.00 91.81 223 LEU A N 1
ATOM 1725 C CA . LEU A 1 223 ? 6.232 -0.540 17.506 1.00 91.81 223 LEU A CA 1
ATOM 1726 C C . LEU A 1 223 ? 5.215 0.589 17.702 1.00 91.81 223 LEU A C 1
ATOM 1728 O O . LEU A 1 223 ? 5.110 1.152 18.792 1.00 91.81 223 LEU A O 1
ATOM 1732 N N . HIS A 1 224 ? 4.455 0.930 16.657 1.00 92.50 224 HIS A N 1
ATOM 1733 C CA . HIS A 1 224 ? 3.391 1.923 16.758 1.00 92.50 224 HIS A CA 1
ATOM 1734 C C . HIS A 1 224 ? 2.338 1.517 17.792 1.00 92.50 224 HIS A C 1
ATOM 1736 O O . HIS A 1 224 ? 1.968 2.347 18.618 1.00 92.50 224 HIS A O 1
ATOM 1742 N N . TYR A 1 225 ? 1.882 0.262 17.770 1.00 93.81 225 TYR A N 1
ATOM 1743 C CA . TYR A 1 225 ? 0.865 -0.233 18.696 1.00 93.81 225 TYR A CA 1
ATOM 1744 C C . TYR A 1 225 ? 1.390 -0.476 20.113 1.00 93.81 225 TYR A C 1
ATOM 1746 O O . TYR A 1 225 ? 0.684 -0.181 21.074 1.00 93.81 225 TYR A O 1
ATOM 1754 N N . GLU A 1 226 ? 2.633 -0.930 20.267 1.00 88.50 226 GLU A N 1
ATOM 1755 C CA . GLU A 1 226 ? 3.287 -1.074 21.578 1.00 88.50 226 GLU A CA 1
ATOM 1756 C C . GLU A 1 226 ? 3.474 0.265 22.295 1.00 88.50 226 GLU A C 1
ATOM 1758 O O . GLU A 1 226 ? 3.394 0.356 23.522 1.00 88.50 226 GLU A O 1
ATOM 1763 N N . HIS A 1 227 ? 3.726 1.321 21.523 1.00 87.94 227 HIS A N 1
ATOM 1764 C CA . HIS A 1 227 ? 3.896 2.678 22.027 1.00 87.94 227 HIS A CA 1
ATOM 1765 C C . HIS A 1 227 ? 2.676 3.558 21.788 1.00 87.94 227 HIS A C 1
ATOM 1767 O O . HIS A 1 227 ? 2.776 4.785 21.925 1.00 87.94 227 HIS A O 1
ATOM 1773 N N . LEU A 1 228 ? 1.527 2.951 21.466 1.00 87.00 228 LEU A N 1
ATOM 1774 C CA . LEU A 1 228 ? 0.272 3.665 21.312 1.00 87.00 228 LEU A CA 1
ATOM 1775 C C . LEU A 1 228 ? -0.158 4.170 22.689 1.00 87.00 228 LEU A C 1
ATOM 1777 O O . LEU A 1 228 ? -0.862 3.524 23.457 1.00 87.00 228 LEU A O 1
ATOM 1781 N N . THR A 1 229 ? 0.345 5.349 23.020 1.00 67.62 229 THR A N 1
ATOM 1782 C CA . THR A 1 229 ? 0.043 6.060 24.250 1.00 67.62 229 THR A CA 1
ATOM 1783 C C . THR A 1 229 ? -1.095 7.011 23.943 1.00 67.62 229 THR A C 1
ATOM 1785 O O . THR A 1 229 ? -0.911 8.015 23.257 1.00 67.62 229 THR A O 1
ATOM 1788 N N . TRP A 1 230 ? -2.292 6.691 24.425 1.00 60.16 230 TRP A N 1
ATOM 1789 C CA . TRP A 1 230 ? -3.389 7.651 24.392 1.00 60.16 230 TRP A CA 1
ATOM 1790 C C . TRP A 1 230 ? -3.405 8.488 25.680 1.00 60.16 230 TRP A C 1
ATOM 1792 O O . TRP A 1 230 ? -3.052 7.990 26.753 1.00 60.16 230 TRP A O 1
ATOM 1802 N N . ARG A 1 231 ? -3.740 9.777 25.546 1.00 48.59 231 ARG A N 1
ATOM 1803 C CA . ARG A 1 231 ? -3.869 10.758 26.637 1.00 48.59 231 ARG A CA 1
ATOM 1804 C C . ARG A 1 231 ? -5.308 10.882 27.093 1.00 48.59 231 ARG A C 1
ATOM 1806 O O . ARG A 1 231 ? -6.123 11.226 26.217 1.00 48.59 231 ARG A O 1
#